Protein AF-A0A3B9GG82-F1 (afdb_monomer)

Structure (mmCIF, N/CA/C/O backbone):
data_AF-A0A3B9GG82-F1
#
_entry.id   AF-A0A3B9GG82-F1
#
loop_
_atom_site.group_PDB
_atom_site.id
_atom_site.type_symbol
_atom_site.label_atom_id
_atom_site.label_alt_id
_atom_site.label_comp_id
_atom_site.label_asym_id
_atom_site.label_entity_id
_atom_site.label_seq_id
_atom_site.pdbx_PDB_ins_code
_atom_site.Cartn_x
_atom_site.Cartn_y
_atom_site.Cartn_z
_atom_site.occupancy
_atom_site.B_iso_or_equiv
_atom_site.auth_seq_id
_atom_site.auth_comp_id
_atom_site.auth_asym_id
_atom_site.auth_atom_id
_atom_site.pdbx_PDB_model_num
ATOM 1 N N . MET A 1 1 ? -12.711 1.805 10.950 1.00 97.81 1 MET A N 1
ATOM 2 C CA . MET A 1 1 ? -12.618 0.579 11.781 1.00 97.81 1 MET A CA 1
ATOM 3 C C . MET A 1 1 ? -13.651 0.663 12.888 1.00 97.81 1 MET A C 1
ATOM 5 O O . MET A 1 1 ? -13.935 1.777 13.314 1.00 97.81 1 MET A O 1
ATOM 9 N N . ARG A 1 2 ? -14.198 -0.469 13.339 1.00 98.44 2 ARG A N 1
ATOM 10 C CA . ARG A 1 2 ? -15.211 -0.522 14.403 1.00 98.44 2 ARG A CA 1
ATOM 11 C C . ARG A 1 2 ? -14.664 -1.238 15.627 1.00 98.44 2 ARG A C 1
ATOM 13 O O . ARG A 1 2 ? -14.148 -2.344 15.487 1.00 98.44 2 ARG A O 1
ATOM 20 N N . PHE A 1 3 ? -14.793 -0.611 16.793 1.00 98.69 3 PHE A N 1
ATOM 21 C CA . PHE A 1 3 ? -14.357 -1.147 18.079 1.00 98.69 3 PHE A CA 1
ATOM 22 C C . PHE A 1 3 ? -15.441 -1.991 18.762 1.00 98.69 3 PHE A C 1
ATOM 24 O O . PHE A 1 3 ? -16.615 -1.979 18.386 1.00 98.69 3 PHE A O 1
ATOM 31 N N . GLY A 1 4 ? -15.029 -2.719 19.797 1.00 97.81 4 GLY A N 1
ATOM 32 C CA . GLY A 1 4 ? -15.883 -3.517 20.674 1.00 97.81 4 GLY A CA 1
ATOM 33 C C . GLY A 1 4 ? -15.814 -5.015 20.393 1.00 97.81 4 GLY A C 1
ATOM 34 O O . GLY A 1 4 ? -16.006 -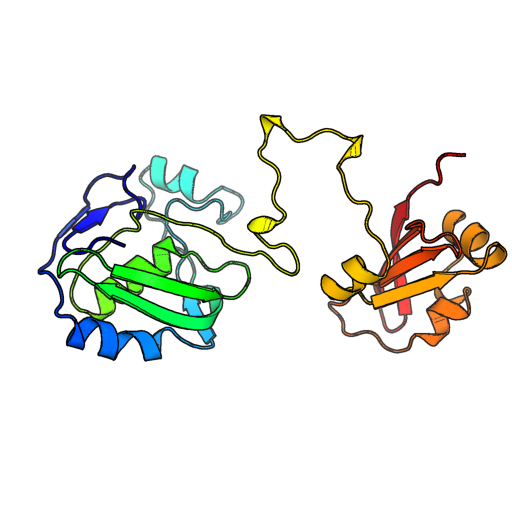5.819 21.304 1.00 97.81 4 GLY A O 1
ATOM 35 N N . TYR A 1 5 ? -15.489 -5.407 19.159 1.00 98.00 5 TYR A N 1
ATOM 36 C CA . TYR A 1 5 ? -15.292 -6.808 18.802 1.00 98.00 5 TYR A CA 1
ATOM 37 C C . TYR A 1 5 ? -14.374 -7.002 17.592 1.00 98.00 5 TYR A C 1
ATOM 39 O O . TYR A 1 5 ? -14.258 -6.145 16.712 1.00 98.00 5 TYR A O 1
ATOM 47 N N . GLU A 1 6 ? -13.732 -8.163 17.569 1.00 97.00 6 GLU A N 1
ATOM 48 C CA . GLU A 1 6 ? -12.834 -8.641 16.519 1.00 97.00 6 GLU A CA 1
ATOM 49 C C . GLU A 1 6 ? -13.504 -9.810 15.793 1.00 97.00 6 GLU A C 1
ATOM 51 O O . GLU A 1 6 ? -14.161 -10.643 16.427 1.00 97.00 6 GLU A O 1
ATOM 56 N N . THR A 1 7 ? -13.348 -9.863 14.473 1.00 95.69 7 THR A N 1
ATOM 57 C CA . THR A 1 7 ? -13.780 -10.985 13.634 1.00 95.69 7 THR A CA 1
ATOM 58 C C . THR A 1 7 ? -12.577 -11.817 13.211 1.00 95.69 7 THR A C 1
ATOM 60 O O . THR A 1 7 ? -11.468 -11.299 13.116 1.00 95.69 7 THR A O 1
ATOM 63 N N . ASP A 1 8 ? -12.776 -13.101 12.929 1.00 88.75 8 ASP A N 1
ATOM 64 C CA . ASP A 1 8 ? -11.693 -13.995 12.504 1.00 88.75 8 ASP A CA 1
ATOM 65 C C . ASP A 1 8 ? -10.993 -13.533 11.208 1.00 88.75 8 ASP A C 1
ATOM 67 O O . ASP A 1 8 ? -9.779 -13.683 11.071 1.00 88.75 8 ASP A O 1
ATOM 71 N N . THR A 1 9 ? -11.719 -12.903 10.282 1.00 90.12 9 THR A N 1
ATOM 72 C CA . THR A 1 9 ? -11.178 -12.310 9.041 1.00 90.12 9 THR A CA 1
ATOM 73 C C . THR A 1 9 ? -10.676 -10.871 9.193 1.00 90.12 9 THR A C 1
ATOM 75 O O . THR A 1 9 ? -10.068 -10.327 8.260 1.00 90.12 9 THR A O 1
ATOM 78 N N . LEU A 1 10 ? -10.895 -10.247 10.358 1.00 94.56 10 LEU A N 1
ATOM 79 C CA . LEU A 1 10 ? -10.625 -8.830 10.638 1.00 94.56 10 LEU A CA 1
ATOM 80 C C . LEU A 1 10 ? -11.391 -7.847 9.726 1.00 94.56 10 LEU A C 1
ATOM 82 O O . LEU A 1 10 ? -11.000 -6.683 9.591 1.00 94.56 10 LEU A O 1
ATOM 86 N N . ASP A 1 11 ? -12.483 -8.303 9.116 1.00 94.88 11 ASP A N 1
ATOM 87 C CA . ASP A 1 11 ? -13.444 -7.533 8.318 1.00 94.88 11 ASP A CA 1
ATOM 88 C C . ASP A 1 11 ? -14.891 -8.003 8.616 1.00 94.88 11 ASP A C 1
ATOM 90 O O . ASP A 1 11 ? -15.072 -8.941 9.401 1.00 94.88 11 ASP A O 1
ATOM 94 N N . PRO A 1 12 ? -15.942 -7.352 8.078 1.00 94.19 12 PRO A N 1
ATOM 95 C CA . PRO A 1 12 ? -17.327 -7.663 8.429 1.00 94.19 12 PRO A CA 1
ATOM 96 C C . PRO A 1 12 ? -17.826 -9.008 7.889 1.00 94.19 12 PRO A C 1
ATOM 98 O O . PRO A 1 12 ? -18.906 -9.439 8.283 1.00 94.19 12 PRO A O 1
ATOM 101 N N . GLU A 1 13 ? -17.085 -9.659 6.986 1.00 92.12 13 GLU A N 1
ATOM 102 C CA . GLU A 1 13 ? -17.467 -10.965 6.431 1.00 92.12 13 GLU A CA 1
ATOM 103 C C . GLU A 1 13 ? -17.167 -12.117 7.405 1.00 92.12 13 GLU A C 1
ATOM 105 O O . GLU A 1 13 ? -17.707 -13.217 7.261 1.00 92.12 13 GLU A O 1
ATOM 110 N N . GLY A 1 14 ? -16.315 -11.869 8.403 1.00 89.69 14 GLY A N 1
ATOM 111 C CA . GLY A 1 14 ? -15.919 -12.841 9.414 1.00 89.69 14 GLY A CA 1
ATOM 112 C C . GLY A 1 14 ? -16.907 -12.998 10.565 1.00 89.69 14 GLY A C 1
ATOM 113 O O . GLY A 1 14 ? -17.845 -12.222 10.759 1.00 89.69 14 GLY A O 1
ATOM 114 N N . LYS A 1 15 ? -16.657 -14.011 11.392 1.00 93.06 15 LYS A N 1
ATOM 115 C CA . LYS A 1 15 ? -17.430 -14.277 12.613 1.00 93.06 15 LYS A CA 1
ATOM 116 C C . LYS A 1 15 ? -16.776 -13.588 13.809 1.00 93.06 15 LYS A C 1
ATOM 118 O O . LYS A 1 15 ? -15.552 -13.646 13.920 1.00 93.06 15 LYS A O 1
ATOM 123 N N . PRO A 1 16 ? -17.545 -12.984 14.735 1.00 95.69 16 PRO A N 1
ATOM 124 C CA . PRO A 1 16 ? -16.988 -12.455 15.976 1.00 95.69 16 PRO A CA 1
ATOM 125 C C . PRO A 1 16 ? -16.254 -13.539 16.776 1.00 95.69 16 PRO A C 1
ATOM 127 O O . PRO A 1 16 ? -16.822 -14.598 17.041 1.00 95.69 16 PRO A O 1
ATOM 130 N N . VAL A 1 17 ? -15.013 -13.261 17.180 1.00 94.69 17 VAL A N 1
ATOM 131 C CA . VAL A 1 17 ? -14.154 -14.188 17.947 1.00 94.69 17 VAL A CA 1
ATOM 132 C C . VAL A 1 17 ? -13.697 -13.629 19.288 1.00 94.69 17 VAL A C 1
ATOM 134 O O . VAL A 1 17 ? -13.362 -14.392 20.190 1.00 94.69 17 VAL A O 1
ATOM 137 N N . ALA A 1 18 ? -13.711 -12.307 19.453 1.00 95.06 18 ALA A N 1
ATOM 138 C CA . ALA A 1 18 ? -13.368 -11.658 20.710 1.00 95.06 18 ALA A CA 1
ATOM 139 C C . ALA A 1 18 ? -14.159 -10.362 20.885 1.00 95.06 18 ALA A C 1
ATOM 141 O O . ALA A 1 18 ? -14.510 -9.701 19.908 1.00 95.06 18 ALA A O 1
ATOM 142 N N . GLN A 1 19 ? -14.406 -9.983 22.138 1.00 97.75 19 GLN A N 1
ATOM 143 C CA . GLN A 1 19 ? -15.053 -8.728 22.515 1.00 97.75 19 GLN A CA 1
ATOM 144 C C . GLN A 1 19 ? -14.255 -8.034 23.615 1.00 97.75 19 GLN A C 1
ATOM 146 O O . GLN A 1 19 ? -13.579 -8.692 24.407 1.00 97.75 19 GLN A O 1
ATOM 151 N N . ALA A 1 20 ? -14.332 -6.708 23.660 1.00 97.75 20 ALA A N 1
ATOM 152 C CA . ALA A 1 20 ? -13.722 -5.891 24.703 1.00 97.75 20 ALA A CA 1
ATOM 153 C C . ALA A 1 20 ? -14.462 -4.549 24.834 1.00 97.75 20 ALA A C 1
ATOM 155 O O . ALA A 1 20 ? -15.207 -4.174 23.926 1.00 97.75 20 ALA A O 1
ATOM 156 N N . PRO A 1 21 ? -14.266 -3.803 25.935 1.00 98.12 21 PRO A N 1
ATOM 157 C CA . PRO A 1 21 ? -14.807 -2.455 26.069 1.00 98.12 21 PRO A CA 1
ATOM 158 C C . PRO A 1 21 ? -14.359 -1.520 24.938 1.00 98.12 21 PRO A C 1
ATOM 160 O O . PRO A 1 21 ? -13.302 -1.707 24.331 1.00 98.12 21 PRO A O 1
ATOM 163 N N . LEU A 1 22 ? -15.162 -0.492 24.666 1.00 98.38 22 LEU A N 1
ATOM 164 C CA . LEU A 1 22 ? -14.813 0.565 23.717 1.00 98.38 22 LEU A CA 1
ATOM 165 C C . LEU A 1 22 ? -13.694 1.446 24.300 1.00 98.38 22 LEU A C 1
ATOM 167 O O . LEU A 1 22 ? -13.746 1.761 25.493 1.00 98.38 22 LEU A O 1
ATOM 171 N N . PRO A 1 23 ? -12.695 1.854 23.500 1.00 97.94 23 PRO A N 1
ATOM 172 C CA . PRO A 1 23 ? -11.666 2.771 23.967 1.00 97.94 23 PRO A CA 1
ATOM 173 C C . PRO A 1 23 ? -12.205 4.204 24.037 1.00 97.94 23 PRO A C 1
ATOM 175 O O . PRO A 1 23 ? -13.164 4.557 23.349 1.00 97.94 23 PRO A O 1
ATOM 178 N N . SER A 1 24 ? -11.557 5.057 24.832 1.00 98.00 24 SER A N 1
ATOM 179 C CA . SER A 1 24 ? -11.782 6.502 24.741 1.00 98.00 24 SER A CA 1
ATOM 180 C C . SER A 1 24 ? -11.033 7.095 23.541 1.00 98.00 24 SER A C 1
ATOM 182 O O . SER A 1 24 ? -10.115 6.476 22.992 1.00 98.00 24 SER A O 1
ATOM 184 N N . ARG A 1 25 ? -11.399 8.321 23.149 1.00 97.88 25 ARG A N 1
ATOM 185 C CA . ARG A 1 25 ? -10.683 9.068 22.104 1.00 97.88 25 ARG A CA 1
ATOM 186 C C . ARG A 1 25 ? -9.217 9.268 22.481 1.00 97.88 25 ARG A C 1
ATOM 188 O O . ARG A 1 25 ? -8.336 9.054 21.658 1.00 97.88 25 ARG A O 1
ATOM 195 N N . GLU A 1 26 ? -8.973 9.634 23.731 1.00 98.00 26 GLU A N 1
ATOM 196 C CA . GLU A 1 26 ? -7.648 9.938 24.268 1.00 98.00 26 GLU A CA 1
ATOM 197 C C . GLU A 1 26 ? -6.764 8.687 24.269 1.00 98.00 26 GLU A C 1
ATOM 199 O O . GLU A 1 26 ? -5.593 8.757 23.907 1.00 98.00 26 GLU A O 1
ATOM 204 N N . ALA A 1 27 ? -7.331 7.525 24.617 1.00 97.56 27 ALA A N 1
ATOM 205 C CA . ALA A 1 27 ? -6.626 6.249 24.549 1.00 97.56 27 ALA A CA 1
ATOM 206 C C . ALA A 1 27 ? -6.250 5.876 23.106 1.00 97.56 27 ALA A C 1
ATOM 208 O O . ALA A 1 27 ? -5.157 5.365 22.870 1.00 97.56 27 ALA A O 1
ATOM 209 N N . LEU A 1 28 ? -7.132 6.149 22.138 1.00 98.00 28 LEU A N 1
ATOM 210 C CA . LEU A 1 28 ? -6.839 5.944 20.721 1.00 98.00 28 LEU A CA 1
ATOM 211 C C . LEU A 1 28 ? -5.726 6.882 20.242 1.00 98.00 28 LEU A C 1
ATOM 213 O O . LEU A 1 28 ? -4.728 6.422 19.696 1.00 98.00 28 LEU A O 1
ATOM 217 N N . GLU A 1 29 ? -5.861 8.183 20.482 1.00 98.12 29 GLU A N 1
ATOM 218 C CA . GLU A 1 29 ? -4.873 9.188 20.070 1.00 98.12 29 GLU A CA 1
ATOM 219 C C . GLU A 1 29 ? -3.493 8.935 20.699 1.00 98.12 29 GLU A C 1
ATOM 221 O O . GLU A 1 29 ? -2.476 9.107 20.026 1.00 98.12 29 GLU A O 1
ATOM 226 N N . ALA A 1 30 ? -3.444 8.440 21.940 1.00 98.12 30 ALA A N 1
ATOM 227 C CA . ALA A 1 30 ? -2.198 8.115 22.630 1.00 98.12 30 ALA A CA 1
ATOM 228 C C . ALA A 1 30 ? -1.413 6.953 21.993 1.00 98.12 30 ALA A C 1
ATOM 230 O O . ALA A 1 30 ? -0.183 6.949 22.071 1.00 98.12 30 ALA A O 1
ATOM 231 N N . VAL A 1 31 ? -2.079 5.974 21.364 1.00 98.12 31 VAL A N 1
ATOM 232 C CA . VAL A 1 31 ? -1.387 4.804 20.788 1.00 98.12 31 VAL A CA 1
ATOM 233 C C . VAL A 1 31 ? -0.947 5.006 19.341 1.00 98.12 31 VAL A C 1
ATOM 235 O O . VAL A 1 31 ? 0.041 4.396 18.932 1.00 98.12 31 VAL A O 1
ATOM 238 N N . LEU A 1 32 ? -1.623 5.859 18.558 1.00 98.19 32 LEU A N 1
ATOM 239 C CA . LEU A 1 32 ? -1.329 6.042 17.125 1.00 98.19 32 LEU A CA 1
ATOM 240 C C . LEU A 1 32 ? 0.150 6.353 16.811 1.00 98.19 32 LEU A C 1
ATOM 242 O O . LEU A 1 32 ? 0.662 5.781 15.844 1.00 98.19 32 LEU A O 1
ATOM 246 N N . PRO A 1 33 ? 0.886 7.166 17.600 1.00 98.25 33 PRO A N 1
ATOM 247 C CA . PRO A 1 33 ? 2.303 7.421 17.338 1.00 98.25 33 PRO A CA 1
ATOM 248 C C . PRO A 1 33 ? 3.168 6.154 17.308 1.00 98.25 33 PRO A C 1
ATOM 250 O O . PRO A 1 33 ? 4.114 6.091 16.529 1.00 98.25 33 PRO A O 1
ATOM 253 N N . SER A 1 34 ? 2.825 5.121 18.089 1.00 97.56 34 SER A N 1
ATOM 254 C CA . SER A 1 34 ? 3.570 3.849 18.124 1.00 97.56 34 SER A CA 1
ATOM 255 C C . SER A 1 34 ? 3.426 3.006 16.850 1.00 97.56 34 SER A C 1
ATOM 257 O O . SER A 1 34 ? 4.216 2.094 16.620 1.00 97.56 34 SER A O 1
ATOM 259 N N . PHE A 1 35 ? 2.447 3.336 16.005 1.00 98.06 35 PHE A N 1
ATOM 260 C CA . PHE A 1 35 ? 2.189 2.681 14.723 1.00 98.06 35 PHE A CA 1
ATOM 261 C C . PHE A 1 35 ? 2.682 3.500 13.525 1.00 98.06 35 PHE A C 1
ATOM 263 O O . PHE A 1 35 ? 2.347 3.164 12.392 1.00 98.06 35 PHE A O 1
ATOM 270 N N . THR A 1 36 ? 3.443 4.575 13.756 1.00 98.19 36 THR A N 1
ATOM 271 C CA . THR A 1 36 ? 4.068 5.395 12.707 1.00 98.19 36 THR A CA 1
ATOM 272 C C . THR A 1 36 ? 5.569 5.111 12.648 1.00 98.19 36 THR A C 1
ATOM 274 O O . THR A 1 36 ? 6.224 4.990 13.678 1.00 98.19 36 THR A O 1
ATOM 277 N N . GLY A 1 37 ? 6.125 5.035 11.442 1.00 98.31 37 GLY A N 1
ATOM 278 C CA . GLY A 1 37 ? 7.499 4.614 11.181 1.00 98.31 37 GLY A CA 1
ATOM 279 C C . GLY A 1 37 ? 7.594 3.134 10.817 1.00 98.31 37 GLY A C 1
ATOM 280 O O . GLY A 1 37 ? 6.636 2.540 10.314 1.00 98.31 37 GLY A O 1
ATOM 281 N N . ASP A 1 38 ? 8.771 2.555 11.035 1.00 98.06 38 ASP A N 1
ATOM 282 C CA . ASP A 1 38 ? 9.034 1.145 10.761 1.00 98.06 38 ASP A CA 1
ATOM 283 C C . ASP A 1 38 ? 8.480 0.273 11.890 1.00 98.06 38 ASP A C 1
ATOM 285 O O . ASP A 1 38 ? 8.842 0.434 13.056 1.00 98.06 38 ASP A O 1
ATOM 289 N N . ILE A 1 39 ? 7.599 -0.660 11.535 1.00 96.31 39 ILE A N 1
ATOM 290 C CA . ILE A 1 39 ? 6.928 -1.560 12.473 1.00 96.31 39 ILE A CA 1
ATOM 291 C C . ILE A 1 39 ? 6.970 -3.002 11.966 1.00 96.31 39 ILE A C 1
ATOM 293 O O . ILE A 1 39 ? 7.099 -3.273 10.769 1.00 96.31 39 ILE A O 1
ATOM 297 N N . LEU A 1 40 ? 6.818 -3.945 12.891 1.00 94.50 40 LEU A N 1
ATOM 298 C CA . LEU A 1 40 ? 6.589 -5.348 12.570 1.00 94.50 40 LEU A CA 1
ATOM 299 C C . LEU A 1 40 ? 5.093 -5.633 12.597 1.00 94.50 40 LEU A C 1
ATOM 301 O O . LEU A 1 40 ? 4.414 -5.306 13.568 1.00 94.50 40 LEU A O 1
ATOM 305 N N . GLN A 1 41 ? 4.589 -6.267 11.544 1.00 93.06 41 GLN A N 1
ATOM 306 C CA . GLN A 1 41 ? 3.179 -6.610 11.435 1.00 93.06 41 GLN A CA 1
ATOM 307 C C . GLN A 1 41 ? 3.007 -8.092 11.117 1.00 93.06 41 GLN A C 1
ATOM 309 O O . GLN A 1 41 ? 3.610 -8.607 10.174 1.00 93.06 41 GLN A O 1
ATOM 314 N N . ALA A 1 42 ? 2.139 -8.764 11.874 1.00 87.38 42 ALA A N 1
ATOM 315 C CA . ALA A 1 42 ? 1.640 -10.085 11.513 1.00 87.38 42 ALA A CA 1
ATOM 316 C C . ALA A 1 42 ? 0.509 -9.918 10.481 1.00 87.38 42 ALA A C 1
ATOM 318 O O . ALA A 1 42 ? -0.497 -9.251 10.788 1.00 87.38 42 ALA A O 1
ATOM 319 N N . PRO A 1 43 ? 0.625 -10.503 9.272 1.00 82.44 43 PRO A N 1
ATOM 320 C CA . PRO A 1 43 ? -0.481 -10.555 8.321 1.00 82.44 43 PRO A CA 1
ATOM 321 C C . PRO A 1 43 ? -1.746 -11.171 8.946 1.00 82.44 43 PRO A C 1
ATOM 323 O O . PRO A 1 43 ? -1.649 -11.919 9.920 1.00 82.44 43 PRO A O 1
ATOM 326 N N . PRO A 1 44 ? -2.947 -10.903 8.408 1.00 76.19 44 PRO A N 1
ATOM 327 C CA . PRO A 1 44 ? -4.142 -11.643 8.790 1.00 76.19 44 PRO A CA 1
ATOM 328 C C . PRO A 1 44 ? -3.942 -13.132 8.487 1.00 76.19 44 PRO A C 1
ATOM 330 O O . PRO A 1 44 ? -3.374 -13.472 7.443 1.00 76.19 44 PRO A O 1
ATOM 333 N N . ALA A 1 45 ? -4.454 -14.011 9.352 1.00 70.94 45 ALA A N 1
ATOM 334 C CA . ALA A 1 45 ? -4.430 -15.457 9.117 1.00 70.94 45 ALA A CA 1
ATOM 335 C C . ALA A 1 45 ? -5.101 -15.806 7.768 1.00 70.94 45 ALA A C 1
ATOM 337 O O . ALA A 1 45 ? -4.582 -16.585 6.974 1.00 70.94 45 ALA A O 1
ATOM 338 N N . TYR A 1 46 ? -6.189 -15.105 7.434 1.00 62.25 46 TYR A N 1
ATOM 339 C CA . TYR A 1 46 ? -6.849 -15.146 6.129 1.00 62.25 46 TYR A CA 1
ATOM 340 C C . TYR A 1 46 ? -6.217 -14.172 5.109 1.00 62.25 46 TYR A C 1
ATOM 342 O O . TYR A 1 46 ? -6.874 -13.263 4.595 1.00 62.25 46 TYR A O 1
ATOM 350 N N . SER A 1 47 ? -4.925 -14.327 4.809 1.00 57.25 47 SER A N 1
ATOM 351 C CA . SER A 1 47 ? -4.235 -13.558 3.758 1.00 57.25 47 SER A CA 1
ATOM 352 C C . SER A 1 47 ? -3.769 -14.443 2.597 1.00 57.25 47 SER A C 1
ATOM 354 O O . SER A 1 47 ? -3.608 -15.653 2.732 1.00 57.25 47 SER A O 1
ATOM 356 N N . ALA A 1 48 ? -3.543 -13.833 1.426 1.00 54.94 48 ALA A N 1
ATOM 357 C CA . ALA A 1 48 ? -3.010 -14.509 0.235 1.00 54.94 48 ALA A CA 1
ATOM 358 C C . ALA A 1 48 ? -1.500 -14.826 0.336 1.00 54.94 48 ALA A C 1
ATOM 360 O O . ALA A 1 48 ? -0.880 -15.247 -0.644 1.00 54.94 48 ALA A O 1
ATOM 361 N N . VAL A 1 49 ? -0.890 -14.589 1.503 1.00 53.69 49 VAL A N 1
ATOM 362 C CA . VAL A 1 49 ? 0.507 -14.930 1.762 1.00 53.69 49 VAL A CA 1
ATOM 363 C C . VAL A 1 49 ? 0.654 -16.443 1.685 1.00 53.69 49 VAL A C 1
ATOM 365 O O . VAL A 1 49 ? -0.119 -17.178 2.293 1.00 53.69 49 VAL A O 1
ATOM 368 N N . HIS A 1 50 ? 1.642 -16.903 0.922 1.00 49.75 50 HIS A N 1
ATOM 369 C CA . HIS A 1 50 ? 2.009 -18.311 0.921 1.00 49.75 50 HIS A CA 1
ATOM 370 C C . HIS A 1 50 ? 2.881 -18.581 2.152 1.00 49.75 50 HIS A C 1
ATOM 372 O O . HIS A 1 50 ? 3.846 -17.851 2.389 1.00 49.75 50 HIS A O 1
ATOM 378 N N . ILE A 1 51 ? 2.523 -19.600 2.924 1.00 56.56 51 ILE A N 1
ATOM 379 C CA . ILE A 1 51 ? 3.286 -20.137 4.052 1.00 56.56 51 ILE A CA 1
ATOM 380 C C . ILE A 1 51 ? 3.640 -21.574 3.649 1.00 56.56 51 ILE A C 1
ATOM 382 O O . ILE A 1 51 ? 2.753 -22.358 3.322 1.00 56.56 51 ILE A O 1
ATOM 386 N N . ASP A 1 52 ? 4.936 -21.880 3.544 1.00 50.78 52 ASP A N 1
ATOM 387 C CA . ASP A 1 52 ? 5.482 -23.159 3.044 1.00 50.78 52 ASP A CA 1
ATOM 388 C C . ASP A 1 52 ? 4.872 -23.663 1.719 1.00 50.78 52 ASP A C 1
ATOM 390 O O . ASP A 1 52 ? 4.594 -24.849 1.554 1.00 50.78 52 ASP A O 1
ATOM 394 N N . GLY A 1 53 ? 4.638 -22.760 0.762 1.00 55.91 53 GLY A N 1
ATOM 395 C CA . GLY A 1 53 ? 4.141 -23.114 -0.575 1.00 55.91 53 GLY A CA 1
ATOM 396 C C . GLY A 1 53 ? 2.619 -23.252 -0.706 1.00 55.91 53 GLY A C 1
ATOM 397 O O . GLY A 1 53 ? 2.133 -23.382 -1.826 1.00 55.91 53 GLY A O 1
ATOM 398 N N . GLU A 1 54 ? 1.857 -23.128 0.381 1.00 54.34 54 GLU A N 1
ATOM 399 C CA . GLU A 1 54 ? 0.388 -23.096 0.364 1.00 54.34 54 GLU A CA 1
ATOM 400 C C . GLU A 1 54 ? -0.136 -21.738 0.850 1.00 54.34 54 GLU A C 1
ATOM 402 O O . GLU A 1 54 ? 0.490 -21.067 1.669 1.00 54.34 54 GLU A O 1
ATOM 407 N N . ARG A 1 55 ? -1.297 -21.293 0.359 1.00 59.38 55 ARG A N 1
ATOM 408 C CA . ARG A 1 55 ? -1.892 -20.016 0.792 1.00 59.38 55 ARG A CA 1
ATOM 409 C C . ARG A 1 55 ? -2.374 -20.129 2.241 1.00 59.38 55 ARG A C 1
ATOM 411 O O . ARG A 1 55 ? -3.131 -21.042 2.557 1.00 59.38 55 ARG A O 1
ATOM 418 N N . ALA A 1 56 ? -2.021 -19.166 3.095 1.00 57.16 56 ALA A N 1
ATOM 419 C CA . ALA A 1 56 ? -2.373 -19.157 4.521 1.00 57.16 56 ALA A CA 1
ATOM 420 C C . ALA A 1 56 ? -3.882 -19.367 4.772 1.00 57.16 56 ALA A C 1
ATOM 422 O O . ALA A 1 56 ? -4.273 -20.151 5.634 1.00 57.16 56 ALA A O 1
ATOM 423 N N . TYR A 1 57 ? -4.732 -18.762 3.934 1.00 56.59 57 TYR A N 1
ATOM 424 C CA . TYR A 1 57 ? -6.187 -18.953 3.944 1.00 56.59 57 TYR A CA 1
ATOM 425 C C . TYR A 1 57 ? -6.644 -20.425 3.864 1.00 56.59 57 TYR A C 1
ATOM 427 O O . TYR A 1 57 ? -7.621 -20.814 4.508 1.00 56.59 57 TYR A O 1
ATOM 435 N N . GLU A 1 58 ? -5.962 -21.254 3.069 1.00 59.25 58 GLU A N 1
ATOM 436 C CA . GLU A 1 58 ? -6.341 -22.657 2.855 1.00 59.25 58 GLU A CA 1
ATOM 437 C C . GLU A 1 58 ? -6.022 -23.542 4.061 1.00 59.25 58 GLU A C 1
ATOM 439 O O . GLU A 1 58 ? -6.717 -24.536 4.276 1.00 59.25 58 GLU A O 1
ATOM 444 N N . ARG A 1 59 ? -5.007 -23.183 4.854 1.00 58.94 59 ARG A N 1
ATOM 445 C CA . ARG A 1 59 ? -4.643 -23.880 6.098 1.00 58.94 59 ARG A CA 1
ATOM 446 C C . ARG A 1 59 ? -5.570 -23.506 7.251 1.00 58.94 59 ARG A C 1
ATOM 448 O O . ARG A 1 59 ? -6.074 -24.383 7.947 1.00 58.94 59 ARG A O 1
ATOM 455 N N . VAL A 1 60 ? -5.920 -22.223 7.371 1.00 58.66 60 VAL A N 1
ATOM 456 C CA . VAL A 1 60 ? -6.884 -21.746 8.383 1.00 58.66 60 VAL A CA 1
ATOM 457 C C . VAL A 1 60 ? -8.262 -22.390 8.188 1.00 58.66 60 VAL A C 1
ATOM 459 O O . VAL A 1 60 ? -8.878 -22.839 9.151 1.00 58.66 60 VAL A O 1
ATOM 462 N N . ARG A 1 61 ? -8.727 -22.547 6.938 1.00 60.25 61 ARG A N 1
ATOM 463 C CA . ARG A 1 61 ? -9.969 -23.289 6.633 1.00 60.25 61 ARG A CA 1
ATOM 464 C C . ARG A 1 61 ? -9.931 -24.766 7.041 1.00 60.25 61 ARG A C 1
ATOM 466 O O . ARG A 1 61 ? -10.991 -25.346 7.265 1.00 60.25 61 ARG A O 1
ATOM 473 N N . ARG A 1 62 ? -8.743 -25.372 7.116 1.00 63.91 62 ARG A N 1
ATOM 474 C CA . ARG A 1 62 ? -8.535 -26.755 7.574 1.00 63.91 62 ARG A CA 1
ATOM 475 C C . ARG A 1 62 ? -8.422 -26.865 9.102 1.00 63.91 62 ARG A C 1
ATOM 477 O O . ARG A 1 62 ? -8.333 -27.976 9.611 1.00 63.91 62 ARG A O 1
ATOM 484 N N . GLY A 1 63 ? -8.491 -25.744 9.829 1.00 55.91 63 GLY A N 1
ATOM 485 C CA . GLY A 1 63 ? -8.400 -25.705 11.291 1.00 55.91 63 GLY A CA 1
ATOM 486 C C . GLY A 1 63 ? -6.969 -25.780 11.826 1.00 55.91 63 GLY A C 1
ATOM 487 O O . GLY A 1 63 ? -6.782 -26.070 13.005 1.00 55.91 63 GLY A O 1
ATOM 488 N N . GLU A 1 64 ? -5.966 -25.547 10.978 1.00 58.19 64 GLU A N 1
ATOM 489 C CA . GLU A 1 64 ? -4.562 -25.514 11.386 1.00 58.19 64 GLU A CA 1
ATOM 490 C C . GLU A 1 64 ? -4.223 -24.165 12.032 1.00 58.19 64 GLU A C 1
ATOM 492 O O . GLU A 1 64 ? -4.586 -23.104 1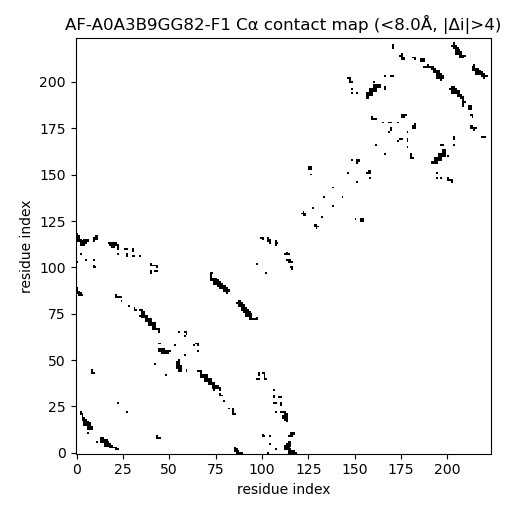1.515 1.00 58.19 64 GLU A O 1
ATOM 497 N N . ASP A 1 65 ? -3.515 -24.207 13.163 1.00 53.94 65 ASP A N 1
ATOM 498 C CA . ASP A 1 65 ? -3.104 -23.016 13.905 1.00 53.94 65 ASP A CA 1
ATOM 499 C C . ASP A 1 65 ? -1.876 -22.387 13.232 1.00 53.94 65 ASP A C 1
ATOM 501 O O . ASP A 1 65 ? -0.724 -22.746 13.483 1.00 53.94 65 ASP A O 1
ATOM 505 N N . VAL A 1 66 ? -2.131 -21.494 12.279 1.00 61.34 66 VAL A N 1
ATOM 506 C CA . VAL A 1 66 ? -1.083 -20.820 11.514 1.00 61.34 66 VAL A CA 1
ATOM 507 C C . VAL A 1 66 ? -0.775 -19.489 12.181 1.00 61.34 66 VAL A C 1
ATOM 509 O O . VAL A 1 66 ? -1.499 -18.513 11.992 1.00 61.34 66 VAL A O 1
ATOM 512 N N . THR A 1 67 ? 0.325 -19.434 12.933 1.00 65.56 67 THR A N 1
ATOM 513 C CA . THR A 1 67 ? 0.861 -18.161 13.434 1.00 65.56 67 THR A CA 1
ATOM 514 C C . THR A 1 67 ? 1.562 -17.432 12.284 1.00 65.56 67 THR A C 1
ATOM 516 O O . THR A 1 67 ? 2.587 -17.919 11.806 1.00 65.56 67 THR A O 1
ATOM 519 N N . PRO A 1 68 ? 1.055 -16.282 11.803 1.00 70.88 68 PRO A N 1
ATOM 520 C CA . PRO A 1 68 ? 1.681 -15.580 10.690 1.00 70.88 68 PRO A CA 1
ATOM 521 C C . PRO A 1 68 ? 3.022 -14.981 11.126 1.00 70.88 68 PRO A C 1
ATOM 523 O O . PRO A 1 68 ? 3.091 -14.282 12.137 1.00 70.88 68 PRO A O 1
ATOM 526 N N . GLU A 1 69 ? 4.081 -15.207 10.347 1.00 81.88 69 GLU A N 1
ATOM 527 C CA . GLU A 1 69 ? 5.382 -14.582 10.601 1.00 81.88 69 GLU A CA 1
ATOM 528 C C . GLU A 1 69 ? 5.295 -13.050 10.527 1.00 81.88 69 GLU A C 1
ATOM 530 O O . GLU A 1 69 ? 4.662 -12.484 9.626 1.00 81.88 69 GLU A O 1
ATOM 535 N N . LEU A 1 70 ? 5.970 -12.375 11.463 1.00 88.81 70 LEU A N 1
ATOM 536 C CA . LEU A 1 70 ? 6.088 -10.920 11.471 1.00 88.81 70 LEU A CA 1
ATOM 537 C C . LEU A 1 70 ? 6.876 -10.439 10.254 1.00 88.81 70 LEU A C 1
ATOM 539 O O . LEU A 1 70 ? 7.953 -10.951 9.949 1.00 88.81 70 LEU A O 1
ATOM 543 N N . ARG A 1 71 ? 6.360 -9.407 9.585 1.00 91.69 71 ARG A N 1
ATOM 544 C CA . ARG A 1 71 ? 7.014 -8.782 8.431 1.00 91.69 71 ARG A CA 1
ATOM 545 C C . ARG A 1 71 ? 7.249 -7.296 8.680 1.00 91.69 71 ARG A C 1
ATOM 547 O O . ARG A 1 71 ? 6.368 -6.643 9.246 1.00 91.69 71 ARG A O 1
ATOM 554 N N . PRO A 1 72 ? 8.401 -6.752 8.252 1.00 95.38 72 PRO A N 1
ATOM 555 C CA . PRO A 1 72 ? 8.656 -5.325 8.347 1.00 95.38 72 PRO A CA 1
ATOM 556 C C . PRO A 1 72 ? 7.765 -4.567 7.363 1.00 95.38 72 PRO A C 1
ATOM 558 O O . PRO A 1 72 ? 7.664 -4.921 6.184 1.00 95.38 72 PRO A O 1
ATOM 561 N N . VAL A 1 73 ? 7.132 -3.509 7.854 1.00 97.19 73 VAL A N 1
ATOM 562 C CA . VAL A 1 73 ? 6.369 -2.542 7.063 1.00 97.19 73 VAL A CA 1
ATOM 563 C C . VAL A 1 73 ? 6.639 -1.137 7.593 1.00 97.19 73 VAL A C 1
ATOM 565 O O . VAL A 1 73 ? 7.036 -0.970 8.741 1.00 97.19 73 VAL A O 1
ATOM 568 N N . CYS A 1 74 ? 6.404 -0.118 6.773 1.00 98.00 74 CYS A N 1
ATOM 569 C CA . CYS A 1 74 ? 6.586 1.276 7.163 1.00 98.00 74 CYS A CA 1
ATOM 570 C C . CYS A 1 74 ? 5.263 2.032 7.034 1.00 98.00 74 CYS A C 1
ATOM 572 O O . CYS A 1 74 ? 4.664 2.061 5.954 1.00 98.00 74 CYS A O 1
ATOM 574 N N . VAL A 1 75 ? 4.809 2.665 8.112 1.00 98.50 75 VAL A N 1
ATOM 575 C CA . VAL A 1 75 ? 3.662 3.579 8.109 1.00 98.50 75 VAL A CA 1
ATOM 576 C C . VAL A 1 75 ? 4.202 5.005 8.125 1.00 98.50 75 VAL A C 1
ATOM 578 O O . VAL A 1 75 ? 4.650 5.512 9.144 1.00 98.50 75 VAL A O 1
ATOM 581 N N . ARG A 1 76 ? 4.176 5.668 6.973 1.00 98.19 76 ARG A N 1
ATOM 582 C CA . ARG A 1 76 ? 4.731 7.017 6.784 1.00 98.19 76 ARG A CA 1
ATOM 583 C C . ARG A 1 76 ? 3.863 8.112 7.395 1.00 98.19 76 ARG A C 1
ATOM 585 O O . ARG A 1 76 ? 4.385 9.144 7.798 1.00 98.19 76 ARG A O 1
ATOM 592 N N . ARG A 1 77 ? 2.543 7.918 7.410 1.00 98.31 77 ARG A N 1
ATOM 593 C CA . ARG A 1 77 ? 1.573 8.858 7.987 1.00 98.31 77 ARG A CA 1
ATOM 594 C C . ARG A 1 77 ? 0.385 8.080 8.528 1.00 98.31 77 ARG A C 1
ATOM 596 O O . ARG A 1 77 ? -0.141 7.219 7.822 1.00 98.31 77 ARG A O 1
ATOM 603 N N . LEU A 1 78 ? -0.033 8.412 9.742 1.00 98.62 78 LEU A N 1
ATOM 604 C CA . LEU A 1 78 ? -1.197 7.838 10.402 1.00 98.62 78 LEU A CA 1
ATOM 605 C C . LEU A 1 78 ? -1.928 8.939 11.167 1.00 98.62 78 LEU A C 1
ATOM 607 O O . LEU A 1 78 ? -1.354 9.548 12.064 1.00 98.62 78 LEU A O 1
ATOM 611 N N . GLU A 1 79 ? -3.180 9.207 10.805 1.00 98.19 79 GLU A N 1
ATOM 612 C CA . GLU A 1 79 ? -3.967 10.285 11.413 1.00 98.19 79 GLU A CA 1
ATOM 613 C C . GLU A 1 79 ? -5.391 9.842 11.718 1.00 98.19 79 GLU A C 1
ATOM 615 O O . GLU A 1 79 ? -6.045 9.212 10.883 1.00 98.19 79 GLU A O 1
ATOM 620 N N . LEU A 1 80 ? -5.890 10.241 12.888 1.00 98.38 80 LEU A N 1
ATOM 621 C CA . LEU A 1 80 ? -7.296 10.107 13.239 1.00 98.38 80 LEU A CA 1
ATOM 622 C C . LEU A 1 80 ? -8.114 11.189 12.530 1.00 98.38 80 LEU A C 1
ATOM 624 O O . LEU A 1 80 ? -7.972 12.372 12.821 1.00 98.38 80 LEU A O 1
ATOM 628 N N . GLN A 1 81 ? -8.978 10.778 11.608 1.00 98.31 81 GLN A N 1
ATOM 629 C CA . GLN A 1 81 ? -9.855 11.675 10.849 1.00 98.31 81 GLN A CA 1
ATOM 630 C C . GLN A 1 81 ? -11.213 11.852 11.536 1.00 98.31 81 GLN A C 1
ATOM 632 O O . GLN A 1 81 ? -11.798 12.931 11.520 1.00 98.31 81 GLN A O 1
ATOM 637 N N . SER A 1 82 ? -11.724 10.790 12.158 1.00 98.19 82 SER A N 1
ATOM 638 C CA . SER A 1 82 ? -13.002 10.805 12.869 1.00 98.19 82 SER A CA 1
ATOM 639 C C . SER A 1 82 ? -13.020 9.748 13.967 1.00 98.19 82 SER A C 1
ATOM 641 O O . SER A 1 82 ? -12.351 8.723 13.857 1.00 98.19 82 SER A O 1
ATOM 643 N N . PHE A 1 83 ? -13.788 10.000 15.028 1.00 98.38 83 PHE A N 1
ATOM 644 C CA . PHE A 1 83 ? -14.126 8.994 16.033 1.00 98.38 83 PHE A CA 1
ATOM 645 C C . PHE A 1 83 ? -15.431 9.380 16.731 1.00 98.38 83 PHE A C 1
ATOM 647 O O . PHE A 1 83 ? -15.516 10.480 17.287 1.00 98.38 83 PHE A O 1
ATOM 654 N N . ASP A 1 84 ? -16.425 8.494 16.678 1.00 97.50 84 ASP A N 1
ATOM 655 C CA . ASP A 1 84 ? -17.775 8.717 17.225 1.00 97.50 84 ASP A CA 1
ATOM 656 C C . ASP A 1 84 ? -18.038 7.992 18.558 1.00 97.50 84 ASP A C 1
ATOM 658 O O . ASP A 1 84 ? -19.155 8.009 19.072 1.00 97.50 84 ASP A O 1
ATOM 662 N N . GLY A 1 85 ? -17.007 7.361 19.128 1.00 95.75 85 GLY A N 1
ATOM 663 C CA . GLY A 1 85 ? -17.102 6.521 20.325 1.00 95.75 85 GLY A CA 1
ATOM 664 C C . GLY A 1 85 ? -17.167 5.023 20.018 1.00 95.75 85 GLY A C 1
ATOM 665 O O . GLY A 1 85 ? -16.825 4.214 20.878 1.00 95.75 85 GLY A O 1
ATOM 666 N N . THR A 1 86 ? -17.542 4.636 18.797 1.00 97.56 86 THR A N 1
ATOM 667 C CA . THR A 1 86 ? -17.632 3.231 18.365 1.00 97.56 86 THR A CA 1
ATOM 668 C C . THR A 1 86 ? -16.792 2.932 17.131 1.00 97.56 86 THR A C 1
ATOM 670 O O . THR A 1 86 ? -16.186 1.862 17.040 1.00 97.56 86 THR A O 1
ATOM 673 N N . GLU A 1 87 ? -16.707 3.875 16.197 1.00 98.50 87 GLU A N 1
ATOM 674 C CA . GLU A 1 87 ? -15.971 3.741 14.948 1.00 98.50 87 GLU A CA 1
ATOM 675 C C . GLU A 1 87 ? -14.968 4.875 14.782 1.00 98.50 87 GLU A C 1
ATOM 677 O O . GLU A 1 87 ? -15.241 6.024 15.123 1.00 98.50 87 GLU A O 1
ATOM 682 N N . ALA A 1 88 ? -13.796 4.538 14.238 1.00 98.56 88 ALA A N 1
ATOM 683 C CA . ALA A 1 88 ? -12.753 5.491 13.881 1.00 98.56 88 ALA A CA 1
ATOM 684 C C . ALA A 1 88 ? -12.451 5.463 12.380 1.00 98.56 88 ALA A C 1
ATOM 686 O O . ALA A 1 88 ? -12.284 4.391 11.780 1.00 98.56 88 ALA A O 1
ATOM 687 N N . GLY A 1 89 ? -12.316 6.649 11.792 1.00 98.62 89 GLY A N 1
ATOM 688 C CA . GLY A 1 89 ? -11.744 6.862 10.467 1.00 98.62 89 GLY A CA 1
ATOM 689 C C . GLY A 1 89 ? -10.266 7.215 10.585 1.00 98.62 89 GLY A C 1
ATOM 690 O O . GLY A 1 89 ? -9.915 8.143 11.310 1.00 98.62 89 GLY A O 1
ATOM 691 N N . LEU A 1 90 ? -9.404 6.492 9.868 1.00 98.56 90 LEU A N 1
ATOM 692 C CA . LEU A 1 90 ? -7.959 6.728 9.850 1.00 98.56 90 LEU A CA 1
ATOM 693 C C . LEU A 1 90 ? -7.492 7.054 8.429 1.00 98.56 90 LEU A C 1
ATOM 695 O O . LEU A 1 90 ? -7.884 6.374 7.479 1.00 98.56 90 LEU A O 1
ATOM 699 N N . LEU A 1 91 ? -6.619 8.051 8.297 1.00 98.50 91 LEU A N 1
ATOM 700 C CA . LEU A 1 91 ? -5.823 8.272 7.091 1.00 98.50 91 LEU A CA 1
ATOM 701 C C . LEU A 1 91 ? -4.488 7.545 7.258 1.00 98.50 91 LEU A C 1
ATOM 703 O O . LEU A 1 91 ? -3.792 7.767 8.248 1.00 98.50 91 LEU A O 1
ATOM 707 N N . VAL A 1 92 ? -4.129 6.699 6.291 1.00 98.56 92 VAL A N 1
ATOM 708 C CA . VAL A 1 92 ? -2.909 5.883 6.345 1.00 98.56 92 VAL A CA 1
ATOM 709 C C . VAL A 1 92 ? -2.118 6.031 5.049 1.00 98.56 92 VAL A C 1
ATOM 711 O O . VAL A 1 92 ? -2.634 5.749 3.970 1.00 98.56 92 VAL A O 1
ATOM 714 N N . HIS A 1 93 ? -0.847 6.416 5.159 1.00 98.38 93 HIS A N 1
ATOM 715 C CA . HIS A 1 93 ? 0.148 6.281 4.095 1.00 98.38 93 HIS A CA 1
ATOM 716 C C . HIS A 1 93 ? 1.178 5.247 4.544 1.00 98.38 93 HIS A C 1
ATOM 718 O O . HIS A 1 93 ? 1.861 5.449 5.545 1.00 98.38 93 HIS A O 1
ATOM 724 N N . CYS A 1 94 ? 1.308 4.144 3.814 1.00 98.00 94 CYS A N 1
ATOM 725 C CA . CYS A 1 94 ? 2.171 3.031 4.198 1.00 98.00 94 CYS A CA 1
ATOM 726 C C . CYS A 1 94 ? 2.964 2.458 3.016 1.00 98.00 94 CYS A C 1
ATOM 728 O O . CYS A 1 94 ? 2.757 2.824 1.859 1.00 98.00 94 CYS A O 1
ATOM 730 N N . SER A 1 95 ? 3.927 1.587 3.309 1.00 95.75 95 SER A N 1
ATOM 731 C CA . SER A 1 95 ? 4.676 0.821 2.315 1.00 95.75 95 SER A CA 1
ATOM 732 C C . SER A 1 95 ? 3.831 -0.284 1.681 1.00 95.75 95 SER A C 1
ATOM 734 O O . SER A 1 95 ? 2.751 -0.639 2.155 1.00 95.75 95 SER A O 1
ATOM 736 N N . LYS A 1 96 ? 4.368 -0.893 0.616 1.00 92.62 96 LYS A N 1
ATOM 737 C CA . LYS A 1 96 ? 3.834 -2.157 0.098 1.00 92.62 96 LYS A CA 1
ATOM 738 C C . LYS A 1 96 ? 3.819 -3.223 1.199 1.00 92.62 96 LYS A C 1
ATOM 740 O O . LYS A 1 96 ? 4.675 -3.219 2.082 1.00 92.62 96 LYS A O 1
ATOM 745 N N . GLY A 1 97 ? 2.863 -4.144 1.116 1.00 91.62 97 GLY A N 1
ATOM 746 C CA . GLY A 1 97 ? 2.754 -5.277 2.037 1.00 91.62 97 GLY A CA 1
ATOM 747 C C . GLY A 1 97 ? 2.097 -4.970 3.386 1.00 91.62 97 GLY A C 1
ATOM 748 O O . GLY A 1 97 ? 1.875 -5.905 4.148 1.00 91.62 97 GLY A O 1
ATOM 749 N N . THR A 1 98 ? 1.741 -3.715 3.677 1.00 96.06 98 THR A N 1
ATOM 750 C CA . THR A 1 98 ? 0.976 -3.372 4.883 1.00 96.06 98 THR A CA 1
ATOM 751 C C . THR A 1 98 ? -0.467 -3.856 4.774 1.00 96.06 98 THR A C 1
ATOM 753 O O . THR A 1 98 ? -1.198 -3.511 3.844 1.00 96.06 98 THR A O 1
ATOM 756 N N . TYR A 1 99 ? -0.904 -4.618 5.770 1.00 95.38 99 TYR A N 1
ATOM 757 C CA . TYR A 1 99 ? -2.283 -5.051 5.927 1.00 95.38 99 TYR A CA 1
ATOM 758 C C . TYR A 1 99 ? -3.037 -4.060 6.812 1.00 95.38 99 TYR A C 1
ATOM 760 O O . TYR A 1 99 ? -2.873 -4.044 8.031 1.00 95.38 99 TYR A O 1
ATOM 768 N N . ILE A 1 100 ? -3.923 -3.262 6.211 1.00 97.56 100 ILE A N 1
ATOM 769 C CA . ILE A 1 100 ? -4.747 -2.289 6.953 1.00 97.56 100 ILE A CA 1
ATOM 770 C C . ILE A 1 100 ? -5.668 -2.981 7.974 1.00 97.56 100 ILE A C 1
ATOM 772 O O . ILE A 1 100 ? -5.916 -2.443 9.049 1.00 97.56 100 ILE A O 1
ATOM 776 N N . ARG A 1 101 ? -6.112 -4.211 7.681 1.00 96.31 101 ARG A N 1
ATOM 777 C CA . ARG A 1 101 ? -6.872 -5.051 8.621 1.00 96.31 101 ARG A CA 1
ATOM 778 C C . ARG A 1 101 ? -6.070 -5.396 9.880 1.00 96.31 101 ARG A C 1
ATOM 780 O O . ARG A 1 101 ? -6.564 -5.190 10.982 1.00 96.31 101 ARG A O 1
ATOM 787 N N . SER A 1 102 ? -4.823 -5.848 9.719 1.00 95.81 102 SER A N 1
ATOM 788 C CA . SER A 1 102 ? -3.920 -6.091 10.852 1.00 95.81 102 SER A CA 1
ATOM 789 C C . SER A 1 102 ? -3.626 -4.806 11.616 1.00 95.81 102 SER A C 1
ATOM 791 O O . SER A 1 102 ? -3.690 -4.807 12.835 1.00 95.81 102 SER A O 1
ATOM 793 N N . LEU A 1 103 ? -3.387 -3.691 10.916 1.00 97.69 103 LEU A N 1
ATOM 794 C CA . LEU A 1 103 ? -3.136 -2.399 11.557 1.00 97.69 103 LEU A CA 1
ATOM 795 C C . LEU A 1 103 ? -4.307 -1.980 12.462 1.00 97.69 103 LEU A C 1
ATOM 797 O O . LEU A 1 103 ? -4.086 -1.578 13.598 1.00 97.69 103 LEU A O 1
ATOM 801 N N . ALA A 1 104 ? -5.550 -2.127 11.994 1.00 97.94 104 ALA A N 1
ATOM 802 C CA . ALA A 1 104 ? -6.739 -1.836 12.795 1.00 97.94 104 ALA A CA 1
ATOM 803 C C . ALA A 1 104 ? -6.849 -2.737 14.041 1.00 97.94 104 ALA A C 1
ATOM 805 O O . ALA A 1 104 ? -7.141 -2.242 15.130 1.00 97.94 104 ALA A O 1
ATOM 806 N N . ARG A 1 105 ? -6.589 -4.044 13.897 1.00 97.00 105 ARG A N 1
ATOM 807 C CA . ARG A 1 105 ? -6.539 -4.995 15.022 1.00 97.00 105 ARG A CA 1
ATOM 808 C C . ARG A 1 105 ? -5.485 -4.582 16.049 1.00 97.00 105 ARG A C 1
ATOM 810 O O . ARG A 1 105 ? -5.789 -4.499 17.235 1.00 97.00 105 ARG A O 1
ATOM 817 N N . ASP A 1 106 ? -4.267 -4.314 15.591 1.00 97.38 106 ASP A N 1
ATOM 818 C CA . ASP A 1 106 ? -3.117 -4.051 16.457 1.00 97.38 106 ASP A CA 1
ATOM 819 C C . ASP A 1 106 ? -3.279 -2.711 17.203 1.00 97.38 106 ASP A C 1
ATOM 821 O O . ASP A 1 106 ? -3.016 -2.643 18.405 1.00 97.38 106 ASP A O 1
ATOM 825 N N . ILE A 1 107 ? -3.823 -1.679 16.542 1.00 98.38 107 ILE A N 1
ATOM 826 C CA . ILE A 1 107 ? -4.210 -0.412 17.190 1.00 98.38 107 ILE A CA 1
ATOM 827 C C . ILE A 1 107 ? -5.249 -0.663 18.288 1.00 98.38 107 ILE A C 1
ATOM 829 O O . ILE A 1 107 ? -5.099 -0.175 19.406 1.00 98.38 107 ILE A O 1
ATOM 833 N N . ALA A 1 108 ? -6.294 -1.446 18.003 1.00 98.19 108 ALA A N 1
ATOM 834 C CA . ALA A 1 108 ? -7.333 -1.724 18.991 1.00 98.19 108 ALA A CA 1
ATOM 835 C C . ALA A 1 108 ? -6.811 -2.513 20.194 1.00 98.19 108 ALA A C 1
ATOM 837 O O . ALA A 1 108 ? -7.174 -2.195 21.327 1.00 98.19 108 ALA A O 1
ATOM 838 N N . LEU A 1 109 ? -5.927 -3.483 19.956 1.00 97.62 109 LEU A N 1
ATOM 839 C CA . LEU A 1 109 ? -5.223 -4.222 21.000 1.00 97.62 109 LEU A CA 1
ATOM 840 C C . LEU A 1 109 ? -4.422 -3.294 21.916 1.00 97.62 109 LEU A C 1
ATOM 842 O O . LEU A 1 109 ? -4.518 -3.415 23.137 1.00 97.62 109 LEU A O 1
ATOM 846 N N . ALA A 1 110 ? -3.681 -2.341 21.343 1.00 97.88 110 ALA A N 1
ATOM 847 C CA . ALA A 1 110 ? -2.915 -1.361 22.110 1.00 97.88 110 ALA A CA 1
ATOM 848 C C . ALA A 1 110 ? -3.810 -0.449 22.970 1.00 97.88 110 ALA A C 1
ATOM 850 O O . ALA A 1 110 ? -3.407 -0.044 24.058 1.00 97.88 110 ALA A O 1
ATOM 851 N N . CYS A 1 111 ? -5.044 -0.177 22.535 1.00 97.31 111 CYS A N 1
ATOM 852 C CA . CYS A 1 111 ? -6.041 0.540 23.337 1.00 97.31 111 CYS A CA 1
ATOM 853 C C . CYS A 1 111 ? -6.721 -0.323 24.420 1.00 97.31 111 CYS A C 1
ATOM 855 O O . CYS A 1 111 ? -7.606 0.176 25.114 1.00 97.31 111 CYS A O 1
ATOM 857 N N . GLY A 1 112 ? -6.390 -1.614 24.540 1.00 97.38 112 GLY A N 1
ATOM 858 C CA . GLY A 1 112 ? -7.098 -2.547 25.425 1.00 97.38 112 GLY A CA 1
ATOM 859 C C . GLY A 1 112 ? -8.498 -2.935 24.928 1.00 97.38 112 GLY A C 1
ATOM 860 O O . GLY A 1 112 ? -9.341 -3.357 25.719 1.00 97.38 112 GLY A O 1
ATOM 861 N N . SER A 1 113 ? -8.757 -2.785 23.627 1.00 98.31 113 SER A N 1
ATOM 862 C CA . SER A 1 113 ? -10.034 -3.084 22.977 1.00 98.31 113 SER A CA 1
ATOM 863 C C . SER A 1 113 ? -9.884 -4.189 21.916 1.00 98.31 113 SER A C 1
ATOM 865 O O . SER A 1 113 ? -8.891 -4.916 21.855 1.00 98.31 113 SER A O 1
ATOM 867 N N . ARG A 1 114 ? -10.915 -4.340 21.084 1.00 98.31 114 ARG A N 1
ATOM 868 C CA . ARG A 1 114 ? -10.995 -5.228 19.923 1.00 98.31 114 ARG A CA 1
ATOM 869 C C . ARG A 1 114 ? -11.620 -4.472 18.769 1.00 98.31 114 ARG A C 1
ATOM 871 O O . ARG A 1 114 ? -12.490 -3.635 19.004 1.00 98.31 114 ARG A O 1
ATOM 878 N N . ALA A 1 115 ? -11.191 -4.759 17.547 1.00 98.12 115 ALA A N 1
ATOM 879 C CA . ALA A 1 115 ? -11.756 -4.125 16.368 1.00 98.12 115 ALA A CA 1
ATOM 880 C 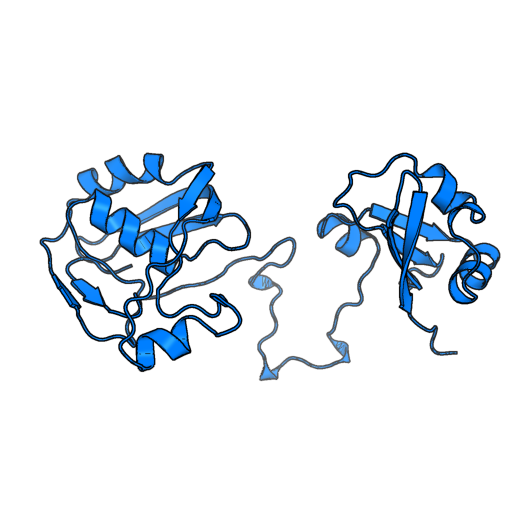C . ALA A 1 115 ? -11.605 -4.977 15.112 1.00 98.12 115 ALA A C 1
ATOM 882 O O . ALA A 1 115 ? -10.780 -5.886 15.040 1.00 98.12 115 ALA A O 1
ATOM 883 N N . HIS A 1 116 ? -12.364 -4.598 14.093 1.00 98.06 116 HIS A N 1
ATOM 884 C CA . HIS A 1 116 ? -12.205 -5.056 12.720 1.00 98.06 116 HIS A CA 1
ATOM 885 C C . HIS A 1 116 ? -12.373 -3.872 11.754 1.00 98.06 116 HIS A C 1
ATOM 887 O O . HIS A 1 116 ? -12.873 -2.788 12.104 1.00 98.06 116 HIS A O 1
ATOM 893 N N . LEU A 1 117 ? -11.906 -4.043 10.520 1.00 97.94 117 LEU A N 1
ATOM 894 C CA . LEU A 1 117 ? -11.985 -3.011 9.494 1.00 97.94 117 LEU A CA 1
ATOM 895 C C . LEU A 1 117 ? -13.342 -3.079 8.792 1.00 97.94 117 LEU A C 1
ATOM 897 O O . LEU A 1 117 ? -13.588 -4.021 8.063 1.00 97.94 117 LEU A O 1
ATOM 901 N N . VAL A 1 118 ? -14.200 -2.074 8.969 1.00 97.56 118 VAL A N 1
ATOM 902 C CA . VAL A 1 118 ? -15.545 -2.050 8.356 1.00 97.56 118 VAL A CA 1
ATOM 903 C C . VAL A 1 118 ? -15.593 -1.489 6.935 1.00 97.56 118 VAL A C 1
ATOM 905 O O . VAL A 1 118 ? -16.492 -1.817 6.173 1.00 97.56 118 VAL A O 1
ATOM 908 N N . ALA A 1 119 ? -14.633 -0.640 6.573 1.00 97.31 119 ALA A N 1
ATOM 909 C CA . ALA A 1 119 ? -14.547 -0.018 5.260 1.00 97.31 119 ALA A CA 1
ATOM 910 C C . ALA A 1 119 ? -13.090 0.328 4.945 1.00 97.31 119 ALA A C 1
ATOM 912 O O . ALA A 1 119 ? -12.318 0.679 5.844 1.00 97.31 119 ALA A O 1
ATOM 913 N N . LEU A 1 120 ? -12.727 0.249 3.665 1.00 97.12 120 LEU A N 1
ATOM 914 C CA . LEU A 1 120 ? -11.411 0.620 3.163 1.00 97.12 120 LEU A CA 1
ATOM 915 C C . LEU A 1 120 ? -11.547 1.280 1.796 1.00 97.12 120 LEU A C 1
ATOM 917 O O . LEU A 1 120 ? -12.134 0.709 0.882 1.00 97.12 120 LEU A O 1
ATOM 921 N N . LYS A 1 121 ? -10.944 2.458 1.644 1.00 97.25 121 LYS A N 1
ATOM 922 C CA . LYS A 1 121 ? -10.840 3.157 0.366 1.00 97.25 121 LYS A CA 1
ATOM 923 C C . LYS A 1 121 ? -9.373 3.464 0.101 1.00 97.25 121 LYS A C 1
ATOM 925 O O . LYS A 1 121 ? -8.774 4.271 0.805 1.00 97.25 121 LYS A O 1
ATOM 930 N N . ARG A 1 122 ? -8.784 2.804 -0.898 1.00 97.56 122 ARG A N 1
ATOM 931 C CA . ARG A 1 122 ? -7.421 3.108 -1.345 1.00 97.56 122 ARG A CA 1
ATOM 932 C C . ARG A 1 122 ? -7.476 4.325 -2.263 1.00 97.56 122 ARG A C 1
ATOM 934 O O . ARG A 1 122 ? -8.054 4.245 -3.339 1.00 97.56 122 ARG A O 1
ATOM 941 N N . THR A 1 123 ? -6.912 5.442 -1.815 1.00 97.25 123 THR A N 1
ATOM 942 C CA . THR A 1 123 ? -6.969 6.727 -2.531 1.00 97.25 123 THR A CA 1
ATOM 943 C C . THR A 1 123 ? -5.822 6.932 -3.515 1.00 97.25 123 THR A C 1
ATOM 945 O O . THR A 1 123 ? -5.950 7.759 -4.409 1.00 97.25 123 THR A O 1
ATOM 948 N N . PHE A 1 124 ? -4.726 6.183 -3.378 1.00 96.38 124 PHE A N 1
ATOM 949 C CA . PHE A 1 124 ? -3.627 6.166 -4.340 1.00 96.38 124 PHE A CA 1
ATOM 950 C C . PHE A 1 124 ? -2.792 4.880 -4.231 1.00 96.38 124 PHE A C 1
ATOM 952 O O . PHE A 1 124 ? -2.892 4.132 -3.251 1.00 96.38 124 PHE A O 1
ATOM 959 N N . SER A 1 125 ? -1.964 4.623 -5.243 1.00 95.12 125 SER A N 1
ATOM 960 C CA . SER A 1 125 ? -0.952 3.564 -5.268 1.00 95.12 125 SER A CA 1
ATOM 961 C C . SER A 1 125 ? 0.224 3.983 -6.149 1.00 95.12 125 SER A C 1
ATOM 963 O O . SER A 1 125 ? 0.102 4.017 -7.371 1.00 95.12 125 SER A O 1
ATOM 965 N N . GLY A 1 126 ? 1.380 4.270 -5.545 1.00 91.56 126 GLY A N 1
ATOM 966 C CA . GLY A 1 126 ? 2.503 4.852 -6.286 1.00 91.56 126 GLY A CA 1
ATOM 967 C C . GLY A 1 126 ? 2.078 6.188 -6.914 1.00 91.56 126 GLY A C 1
ATOM 968 O O . GLY A 1 126 ? 1.530 7.014 -6.184 1.00 91.56 126 GLY A O 1
ATOM 969 N N . PRO A 1 127 ? 2.280 6.398 -8.227 1.00 92.00 127 PRO A N 1
ATOM 970 C CA . PRO A 1 127 ? 1.846 7.616 -8.909 1.00 92.00 127 PRO A CA 1
ATOM 971 C C . PRO A 1 127 ? 0.353 7.633 -9.280 1.00 92.00 127 PRO A C 1
ATOM 973 O O . PRO A 1 127 ? -0.133 8.659 -9.737 1.00 92.00 127 PRO A O 1
ATOM 976 N N . PHE A 1 128 ? -0.377 6.526 -9.116 1.00 93.56 128 PHE A N 1
ATOM 977 C CA . PHE A 1 128 ? -1.774 6.433 -9.544 1.00 93.56 128 PHE A CA 1
ATOM 978 C C . PHE A 1 128 ? -2.719 6.916 -8.448 1.00 93.56 128 PHE A C 1
ATOM 980 O O . PHE A 1 128 ? -2.721 6.351 -7.347 1.00 93.56 128 PHE A O 1
ATOM 987 N N . LEU A 1 129 ? -3.542 7.917 -8.750 1.00 94.94 129 LEU A N 1
ATOM 988 C CA . LEU A 1 129 ? -4.568 8.429 -7.848 1.00 94.94 129 LEU A CA 1
ATOM 989 C C . LEU A 1 129 ? -5.923 7.788 -8.151 1.00 94.94 129 LEU A C 1
ATOM 991 O O . LEU A 1 129 ? -6.196 7.334 -9.259 1.00 94.94 129 LEU A O 1
ATOM 995 N N . LEU A 1 130 ? -6.795 7.752 -7.146 1.00 95.31 130 LEU A N 1
ATOM 996 C CA . LEU A 1 130 ? -8.155 7.246 -7.316 1.00 95.31 130 LEU A CA 1
ATOM 997 C C . LEU A 1 130 ? -9.003 8.132 -8.241 1.00 95.31 130 LEU A C 1
ATOM 999 O O . LEU A 1 130 ? -9.905 7.625 -8.890 1.00 95.31 130 LEU A O 1
ATOM 1003 N N . GLU A 1 131 ? -8.737 9.436 -8.292 1.00 94.44 131 GLU A N 1
ATOM 1004 C CA . GLU A 1 131 ? -9.446 10.367 -9.184 1.00 94.44 131 GLU A CA 1
ATOM 1005 C C . GLU A 1 131 ? -9.186 10.102 -10.672 1.00 94.44 131 GLU A C 1
ATOM 1007 O O . GLU A 1 131 ? -10.038 10.420 -11.496 1.00 94.44 131 GLU A O 1
ATOM 1012 N N . ASP A 1 132 ? -8.067 9.448 -10.994 1.00 90.75 132 ASP A N 1
ATOM 1013 C CA . ASP A 1 132 ? -7.714 9.025 -12.352 1.00 90.75 132 ASP A CA 1
ATOM 1014 C C . ASP A 1 132 ? -8.220 7.609 -12.679 1.00 90.75 132 ASP A C 1
ATOM 1016 O O . ASP A 1 132 ? -8.001 7.096 -13.779 1.00 90.75 132 ASP A O 1
ATOM 1020 N N . ALA A 1 133 ? -8.845 6.927 -11.714 1.00 91.56 133 ALA A N 1
ATOM 1021 C CA . ALA A 1 133 ? -9.283 5.554 -11.894 1.00 91.56 133 ALA 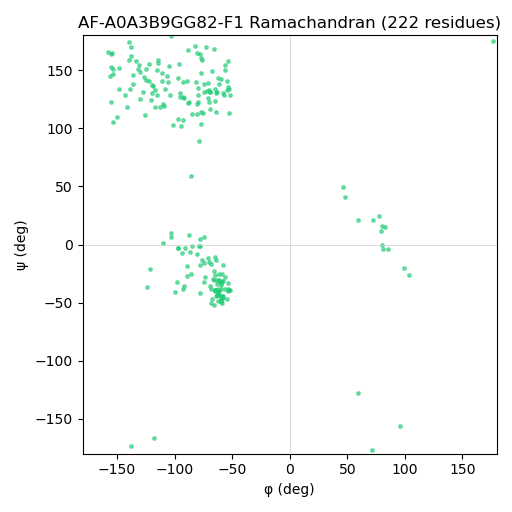A CA 1
ATOM 1022 C C . ALA A 1 133 ? -10.520 5.481 -12.796 1.00 91.56 133 ALA A C 1
ATOM 1024 O O . ALA A 1 133 ? -11.475 6.243 -12.648 1.00 91.56 133 ALA A O 1
ATOM 1025 N N . LEU A 1 134 ? -10.519 4.500 -13.696 1.00 90.44 134 LEU A N 1
ATOM 1026 C CA . LEU A 1 134 ? -11.693 4.137 -14.479 1.00 90.44 134 LEU A CA 1
ATOM 1027 C C . LEU A 1 134 ? -12.510 3.087 -13.730 1.00 90.44 134 LEU A C 1
ATOM 1029 O O . LEU A 1 134 ? -11.956 2.155 -13.140 1.00 90.44 134 LEU A O 1
ATOM 1033 N N . GLU A 1 135 ? -13.832 3.218 -13.801 1.00 90.38 135 GLU A N 1
ATOM 1034 C CA . GLU A 1 135 ? -14.733 2.141 -13.402 1.00 90.38 135 GLU A CA 1
ATOM 1035 C C . GLU A 1 135 ? -14.502 0.914 -14.301 1.00 90.38 135 GLU A C 1
ATOM 1037 O O . GLU A 1 135 ? -14.266 1.086 -15.502 1.00 90.38 135 GLU A O 1
ATOM 1042 N N . PRO A 1 136 ? -14.589 -0.322 -13.771 1.00 87.44 136 PRO A N 1
ATOM 1043 C CA . PRO A 1 136 ? -14.293 -1.532 -14.541 1.00 87.44 136 PRO A CA 1
ATOM 1044 C C . PRO A 1 136 ? -15.075 -1.643 -15.855 1.00 87.44 136 PRO A C 1
ATOM 1046 O O . PRO A 1 136 ? -14.499 -2.003 -16.876 1.00 87.44 136 PRO A O 1
ATOM 1049 N N . ASP A 1 137 ? -16.357 -1.272 -15.846 1.00 90.25 137 ASP A N 1
ATOM 1050 C CA . ASP A 1 137 ? -17.237 -1.357 -17.021 1.00 90.25 137 ASP A CA 1
ATOM 1051 C C . ASP A 1 137 ? -16.983 -0.244 -18.053 1.00 90.25 137 ASP A C 1
ATOM 1053 O O . ASP A 1 137 ? -17.467 -0.320 -19.179 1.00 90.25 137 ASP A O 1
ATOM 1057 N N . ALA A 1 138 ? -16.235 0.798 -17.681 1.00 87.88 138 ALA A N 1
ATOM 1058 C CA . ALA A 1 138 ? -15.842 1.890 -18.570 1.00 87.88 138 ALA A CA 1
ATOM 1059 C C . ALA A 1 138 ? -14.426 1.700 -19.149 1.00 87.88 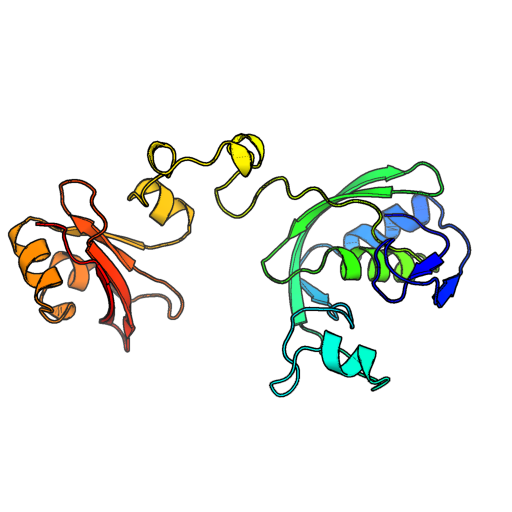138 ALA A C 1
ATOM 1061 O O . ALA A 1 138 ? -13.957 2.538 -19.922 1.00 87.88 138 ALA A O 1
ATOM 1062 N N . ALA A 1 139 ? -13.719 0.637 -18.752 1.00 86.75 139 ALA A N 1
ATOM 1063 C CA . ALA A 1 139 ? -12.350 0.385 -19.170 1.00 86.75 139 ALA A CA 1
ATOM 1064 C C . ALA A 1 139 ? -12.300 -0.174 -20.603 1.00 86.75 139 ALA A C 1
ATOM 1066 O O . ALA A 1 139 ? -12.539 -1.355 -20.837 1.00 86.75 139 ALA A O 1
ATOM 1067 N N . GLU A 1 140 ? -11.921 0.680 -21.554 1.00 88.62 140 GLU A N 1
ATOM 1068 C CA . GLU A 1 140 ? -11.737 0.324 -22.965 1.00 88.62 140 GLU A CA 1
ATOM 1069 C C . GLU A 1 140 ? -10.250 0.365 -23.361 1.00 88.62 140 GLU A C 1
ATOM 1071 O O . GLU A 1 140 ? -9.514 1.227 -22.867 1.00 88.62 140 GLU A O 1
ATOM 1076 N N . PRO A 1 141 ? -9.776 -0.489 -24.294 1.00 85.88 141 PRO A N 1
ATOM 1077 C CA . PRO A 1 141 ? -8.369 -0.523 -24.705 1.00 85.88 141 PRO A CA 1
ATOM 1078 C C . PRO A 1 141 ? -7.804 0.829 -25.155 1.00 85.88 141 PRO A C 1
ATOM 1080 O O . PRO A 1 141 ? -6.636 1.119 -24.917 1.00 85.88 141 PRO A O 1
ATOM 1083 N N . SER A 1 142 ? -8.627 1.680 -25.772 1.00 87.00 142 SER A N 1
ATOM 1084 C CA . SER A 1 142 ? -8.229 3.020 -26.223 1.00 87.00 142 SER A CA 1
ATOM 1085 C C . SER A 1 142 ? -7.942 4.005 -25.087 1.00 87.00 142 SER A C 1
ATOM 1087 O O . SER A 1 142 ? -7.348 5.051 -25.333 1.00 87.00 142 SER A O 1
ATOM 1089 N N . LEU A 1 143 ? -8.394 3.706 -23.868 1.00 85.44 143 LEU A N 1
ATOM 1090 C CA . LEU A 1 143 ? -8.168 4.526 -22.676 1.00 85.44 143 LEU A CA 1
ATOM 1091 C C . LEU A 1 143 ? -6.936 4.070 -21.885 1.00 85.44 143 LEU A C 1
ATOM 1093 O O . LEU A 1 143 ? -6.539 4.734 -20.928 1.00 85.44 143 LEU A O 1
ATOM 1097 N N . LEU A 1 144 ? -6.330 2.940 -22.264 1.00 82.25 144 LEU A N 1
ATOM 1098 C CA . LEU A 1 144 ? -5.145 2.429 -21.593 1.00 82.25 144 LEU A CA 1
ATOM 1099 C C . LEU A 1 144 ? -3.947 3.327 -21.893 1.00 82.25 144 LEU A C 1
ATOM 1101 O O . LEU A 1 144 ? -3.551 3.519 -23.042 1.00 82.25 144 LEU A O 1
ATOM 1105 N N . GLN A 1 145 ? -3.341 3.847 -20.830 1.00 82.31 145 GLN A N 1
ATOM 1106 C CA . GLN A 1 145 ? -2.092 4.584 -20.932 1.00 82.31 145 GLN A CA 1
ATOM 1107 C C . GLN A 1 145 ? -0.941 3.608 -21.186 1.00 82.31 145 GLN A C 1
ATOM 1109 O O . GLN A 1 145 ? -0.782 2.605 -20.487 1.00 82.31 145 GLN A O 1
ATOM 1114 N N . THR A 1 146 ? -0.111 3.913 -22.180 1.00 86.50 146 THR A N 1
ATOM 1115 C CA . THR A 1 146 ? 1.166 3.224 -22.367 1.00 86.50 146 THR A CA 1
ATOM 1116 C C . THR A 1 146 ? 2.185 3.742 -21.365 1.00 86.50 146 THR A C 1
ATOM 1118 O O . THR A 1 146 ? 2.185 4.926 -21.036 1.00 86.50 146 THR A O 1
ATOM 1121 N N . LEU A 1 147 ? 3.099 2.878 -20.923 1.00 90.69 147 LEU A N 1
ATOM 1122 C CA . LEU A 1 147 ? 4.224 3.320 -20.110 1.00 90.69 147 LEU A CA 1
ATOM 1123 C C . LEU A 1 147 ? 5.112 4.256 -20.938 1.00 90.69 147 LEU A C 1
ATOM 1125 O O . LEU A 1 147 ? 5.730 3.813 -21.904 1.00 90.69 147 LEU A O 1
ATOM 1129 N N . ASP A 1 148 ? 5.173 5.524 -20.546 1.00 93.56 148 ASP A N 1
ATOM 1130 C CA . ASP A 1 148 ? 6.101 6.510 -21.090 1.00 93.56 148 ASP A CA 1
ATOM 1131 C C . ASP A 1 148 ? 7.278 6.760 -20.127 1.00 93.56 148 ASP A C 1
ATOM 1133 O O . ASP A 1 148 ? 7.372 6.174 -19.043 1.00 93.56 148 ASP A O 1
ATOM 1137 N N . VAL A 1 149 ? 8.202 7.634 -20.532 1.00 93.81 149 VAL A N 1
ATOM 1138 C CA . VAL A 1 149 ? 9.396 7.981 -19.745 1.00 93.81 149 VAL A CA 1
ATOM 1139 C C . VAL A 1 149 ? 9.027 8.628 -18.404 1.00 93.81 149 VAL A C 1
ATOM 1141 O O . VAL A 1 149 ? 9.668 8.353 -17.387 1.00 93.81 149 VAL A O 1
ATOM 1144 N N . SER A 1 150 ? 7.995 9.474 -18.386 1.00 93.38 150 SER A N 1
ATOM 1145 C CA . SER A 1 150 ? 7.570 10.211 -17.193 1.00 93.38 150 SER A CA 1
ATOM 1146 C C . SER A 1 150 ? 6.982 9.261 -16.153 1.00 93.38 150 SER A C 1
ATOM 1148 O O . SER A 1 150 ? 7.424 9.237 -15.002 1.00 93.38 150 SER A O 1
ATOM 1150 N N . LEU A 1 151 ? 6.048 8.408 -16.576 1.00 93.06 151 LEU A N 1
ATOM 1151 C CA . LEU A 1 151 ? 5.414 7.413 -15.727 1.00 93.06 151 LEU A CA 1
ATOM 1152 C C . LEU A 1 151 ? 6.420 6.361 -15.248 1.00 93.06 151 LEU A C 1
ATOM 1154 O O . LEU A 1 151 ? 6.388 5.984 -14.079 1.00 93.06 151 LEU A O 1
ATOM 1158 N N . ALA A 1 152 ? 7.354 5.924 -16.099 1.00 93.56 152 ALA A N 1
ATOM 1159 C CA . ALA A 1 152 ? 8.426 5.020 -15.681 1.00 93.56 152 ALA A CA 1
ATOM 1160 C C . ALA A 1 152 ? 9.285 5.628 -14.563 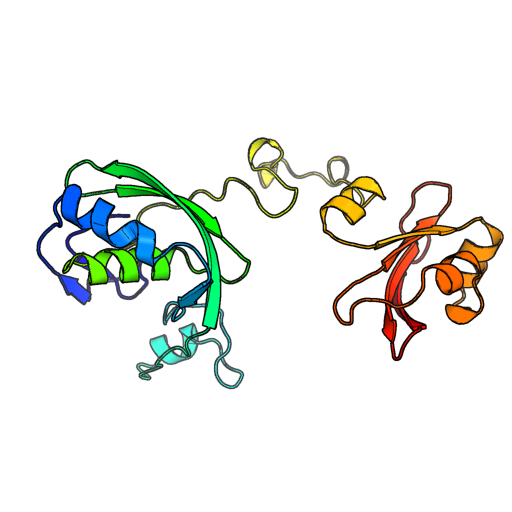1.00 93.56 152 ALA A C 1
ATOM 1162 O O . ALA A 1 152 ? 9.514 4.976 -13.543 1.00 93.56 152 ALA A O 1
ATOM 1163 N N . SER A 1 153 ? 9.687 6.892 -14.709 1.00 91.44 153 SER A N 1
ATOM 1164 C CA . SER A 1 153 ? 10.415 7.622 -13.665 1.00 91.44 153 SER A CA 1
ATOM 1165 C C . SER A 1 153 ? 9.590 7.760 -12.378 1.00 91.44 153 SER A C 1
ATOM 1167 O O . SER A 1 153 ? 10.087 7.487 -11.286 1.00 91.44 153 SER A O 1
ATOM 1169 N N . ALA A 1 154 ? 8.296 8.084 -12.491 1.00 91.00 154 ALA A N 1
ATOM 1170 C CA . ALA A 1 154 ? 7.382 8.188 -11.351 1.00 91.00 154 ALA A CA 1
ATOM 1171 C C . ALA A 1 154 ? 7.154 6.846 -10.623 1.00 91.00 154 ALA A C 1
ATOM 1173 O O . ALA A 1 154 ? 6.880 6.823 -9.422 1.00 91.00 154 ALA A O 1
ATOM 1174 N N . LEU A 1 155 ? 7.310 5.721 -11.327 1.00 90.75 155 LEU A N 1
ATOM 1175 C CA . LEU A 1 155 ? 7.324 4.369 -10.756 1.00 90.75 155 LEU A CA 1
ATOM 1176 C C . LEU A 1 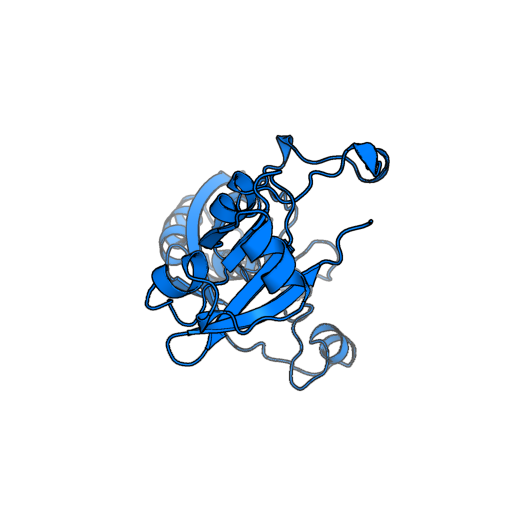155 ? 8.670 3.999 -10.105 1.00 90.75 155 LEU A C 1
ATOM 1178 O O . LEU A 1 155 ? 8.797 2.905 -9.552 1.00 90.75 155 LEU A O 1
ATOM 1182 N N . GLY A 1 156 ? 9.659 4.895 -10.144 1.00 89.25 156 GLY A N 1
ATOM 1183 C CA . GLY A 1 156 ? 10.998 4.689 -9.594 1.00 89.25 156 GLY A CA 1
ATOM 1184 C C . GLY A 1 156 ? 11.945 3.930 -10.525 1.00 89.25 156 GLY A C 1
ATOM 1185 O O . GLY A 1 156 ? 12.978 3.442 -10.067 1.00 89.25 156 GLY A O 1
ATOM 1186 N N . LEU A 1 157 ? 11.610 3.799 -11.812 1.00 90.69 157 LEU A N 1
ATOM 1187 C CA . LEU A 1 157 ? 12.496 3.187 -12.800 1.00 90.69 157 LEU A CA 1
ATOM 1188 C C . LEU A 1 157 ? 13.531 4.207 -13.271 1.00 90.69 157 LEU A C 1
ATOM 1190 O O . LEU A 1 157 ? 13.208 5.362 -13.555 1.00 90.69 157 LEU A O 1
ATOM 1194 N N . GLN A 1 158 ? 14.773 3.758 -13.441 1.00 91.50 158 GLN A N 1
ATOM 1195 C CA . GLN A 1 158 ? 15.714 4.507 -14.266 1.00 91.50 158 GLN A CA 1
ATOM 1196 C C . GLN A 1 158 ? 15.237 4.451 -15.717 1.00 91.50 158 GLN A C 1
ATOM 1198 O O . GLN A 1 158 ? 14.620 3.470 -16.137 1.00 91.50 158 GLN A O 1
ATOM 1203 N N . THR A 1 159 ? 15.516 5.492 -16.496 1.00 93.44 159 THR A N 1
ATOM 1204 C CA . THR A 1 159 ? 15.085 5.565 -17.895 1.00 93.44 159 THR A CA 1
ATOM 1205 C C . THR A 1 159 ? 16.262 5.851 -18.818 1.00 93.44 159 THR A C 1
ATOM 1207 O O . THR A 1 159 ? 17.192 6.569 -18.457 1.00 93.44 159 THR A O 1
ATOM 1210 N N . CYS A 1 160 ? 16.236 5.264 -20.013 1.00 94.75 160 CYS A N 1
ATOM 1211 C CA . CYS A 1 160 ? 17.217 5.507 -21.069 1.00 94.75 160 CYS A CA 1
ATOM 1212 C C . CYS A 1 160 ? 16.498 5.599 -22.412 1.00 94.75 160 CYS A C 1
ATOM 1214 O O . CYS A 1 160 ? 15.656 4.755 -22.715 1.00 94.75 160 CYS A O 1
ATOM 1216 N N . VAL A 1 161 ? 16.834 6.609 -23.212 1.00 96.06 161 VAL A N 1
ATOM 1217 C CA . VAL A 1 161 ? 16.287 6.796 -24.559 1.00 96.06 161 VAL A CA 1
ATOM 1218 C C . VAL A 1 161 ? 17.390 6.519 -25.574 1.00 96.06 161 VAL A C 1
ATOM 1220 O O . VAL A 1 161 ? 18.431 7.174 -25.559 1.00 96.06 161 VAL A O 1
ATOM 1223 N N . LEU A 1 162 ? 17.160 5.550 -26.455 1.00 96.31 162 LEU A N 1
ATOM 1224 C CA . LEU A 1 162 ? 18.095 5.139 -27.497 1.00 96.31 162 LEU A CA 1
ATOM 1225 C C . LEU A 1 162 ? 17.767 5.811 -28.829 1.00 96.31 162 LEU A C 1
ATOM 1227 O O . LEU A 1 162 ? 16.598 5.959 -29.192 1.00 96.31 162 LEU A O 1
ATOM 1231 N N . ASN A 1 163 ? 18.817 6.161 -29.575 1.00 95.75 163 ASN A N 1
ATOM 1232 C CA . ASN A 1 163 ? 18.701 6.483 -30.998 1.00 95.75 163 ASN A CA 1
ATOM 1233 C C . ASN A 1 163 ? 18.277 5.241 -31.808 1.00 95.75 163 ASN A C 1
ATOM 1235 O O . ASN A 1 163 ? 18.327 4.122 -31.302 1.00 95.75 163 ASN A O 1
ATOM 1239 N N . ASP A 1 164 ? 17.894 5.426 -33.071 1.00 94.69 164 ASP A N 1
ATOM 1240 C CA . ASP A 1 164 ? 17.366 4.338 -33.908 1.00 94.69 164 ASP A CA 1
ATOM 1241 C C . ASP A 1 164 ? 18.345 3.168 -34.100 1.00 94.69 164 ASP A C 1
ATOM 1243 O O . ASP A 1 164 ? 17.932 2.006 -34.090 1.00 94.69 164 ASP A O 1
ATOM 1247 N N . ALA A 1 165 ? 19.644 3.450 -34.240 1.00 94.88 165 ALA A N 1
ATOM 1248 C CA . ALA A 1 165 ? 20.662 2.418 -34.430 1.00 94.88 165 ALA A CA 1
ATOM 1249 C C . ALA A 1 165 ? 20.828 1.557 -33.169 1.00 94.88 165 ALA A C 1
ATOM 1251 O O . ALA A 1 165 ? 20.802 0.326 -33.244 1.00 94.88 165 ALA A O 1
ATOM 1252 N N . ASP A 1 166 ? 20.931 2.198 -32.005 1.00 95.88 166 ASP A N 1
ATOM 1253 C CA . ASP A 1 166 ? 21.028 1.520 -30.714 1.00 95.88 166 ASP A CA 1
ATOM 1254 C C . ASP A 1 166 ? 19.718 0.819 -30.342 1.00 95.88 166 ASP A C 1
ATOM 1256 O O . ASP A 1 166 ? 19.751 -0.279 -29.792 1.00 95.88 166 ASP A O 1
ATOM 1260 N N . ALA A 1 167 ? 18.562 1.395 -30.683 1.00 95.62 167 ALA A N 1
ATOM 1261 C CA . ALA A 1 167 ? 17.257 0.770 -30.488 1.00 95.62 167 ALA A CA 1
ATOM 1262 C C . ALA A 1 167 ? 17.120 -0.517 -31.314 1.00 95.62 167 ALA A C 1
ATOM 1264 O O . ALA A 1 167 ? 16.656 -1.538 -30.801 1.00 95.62 167 ALA A O 1
ATOM 1265 N N . HIS A 1 168 ? 17.566 -0.495 -32.575 1.00 93.94 168 HIS A N 1
ATOM 1266 C CA . HIS A 1 168 ? 17.610 -1.690 -33.413 1.00 93.94 168 HIS A CA 1
ATOM 1267 C C . HIS A 1 168 ? 18.583 -2.733 -32.848 1.00 93.94 168 HIS A C 1
ATOM 1269 O O . HIS A 1 168 ? 18.247 -3.914 -32.762 1.00 93.94 168 HIS A O 1
ATOM 1275 N N . ALA A 1 169 ? 19.774 -2.317 -32.414 1.00 94.81 169 ALA A N 1
ATOM 1276 C CA . ALA A 1 169 ? 20.747 -3.219 -31.802 1.00 94.81 169 ALA A CA 1
ATOM 1277 C C . ALA A 1 169 ? 20.226 -3.845 -30.493 1.00 94.81 169 ALA A C 1
ATOM 1279 O O . ALA A 1 169 ? 20.405 -5.044 -30.273 1.00 94.81 169 ALA A O 1
ATOM 1280 N N . PHE A 1 170 ? 19.542 -3.055 -29.661 1.00 95.38 170 PHE A N 1
ATOM 1281 C CA . PHE A 1 170 ? 18.891 -3.500 -28.430 1.00 95.38 170 PHE A CA 1
ATOM 1282 C C . PHE A 1 170 ? 17.828 -4.565 -28.714 1.00 95.38 170 PHE A C 1
ATOM 1284 O O . PHE A 1 170 ? 17.844 -5.635 -28.109 1.00 95.38 170 PHE A O 1
ATOM 1291 N N . ALA A 1 171 ? 16.939 -4.311 -29.680 1.00 93.12 171 ALA A N 1
ATOM 1292 C CA . ALA A 1 171 ? 15.884 -5.252 -30.059 1.00 93.12 171 ALA A CA 1
ATOM 1293 C C . ALA A 1 171 ? 16.437 -6.591 -30.583 1.00 93.12 171 ALA A C 1
ATOM 1295 O O . ALA A 1 171 ? 15.828 -7.635 -30.376 1.00 93.12 171 ALA A O 1
ATOM 1296 N N . ASN A 1 172 ? 17.619 -6.574 -31.206 1.00 92.69 172 ASN A N 1
ATOM 1297 C CA . ASN A 1 172 ? 18.321 -7.773 -31.673 1.00 92.69 172 ASN A CA 1
ATOM 1298 C C . ASN A 1 172 ? 19.226 -8.422 -30.605 1.00 92.69 172 ASN A C 1
ATOM 1300 O O . ASN A 1 172 ? 19.996 -9.332 -30.915 1.00 92.69 172 ASN A O 1
ATOM 1304 N N . GLY A 1 173 ? 19.168 -7.965 -29.350 1.00 92.62 173 GLY A N 1
ATOM 1305 C CA . GLY A 1 173 ? 19.876 -8.590 -28.234 1.00 92.62 173 GLY A CA 1
ATOM 1306 C C . GLY A 1 173 ? 21.372 -8.282 -28.169 1.00 92.62 173 GLY A C 1
ATOM 1307 O O . GLY A 1 173 ? 22.127 -9.059 -27.574 1.00 92.62 173 GLY A O 1
ATOM 1308 N N . LEU A 1 174 ? 21.833 -7.160 -28.741 1.00 95.19 174 LEU A N 1
ATOM 1309 C CA . LEU A 1 174 ? 23.218 -6.720 -28.554 1.00 95.19 174 LEU A CA 1
ATOM 1310 C C . LEU A 1 174 ? 23.516 -6.624 -27.042 1.00 95.19 174 LEU A C 1
ATOM 1312 O O . LEU A 1 174 ? 22.707 -6.050 -26.309 1.00 95.19 174 LEU A O 1
ATOM 1316 N N . PRO A 1 175 ? 24.649 -7.154 -26.540 1.00 94.12 175 PRO A N 1
ATOM 1317 C CA . PRO A 1 175 ? 24.991 -7.039 -25.126 1.00 94.12 175 PRO A CA 1
ATOM 1318 C C . PRO A 1 175 ? 24.926 -5.586 -24.645 1.00 94.12 175 PRO A C 1
ATOM 1320 O O . PRO A 1 175 ? 25.547 -4.717 -25.251 1.00 94.12 175 PRO A O 1
ATOM 1323 N N . LEU A 1 176 ? 24.213 -5.327 -23.544 1.00 93.50 176 LEU A N 1
ATOM 1324 C CA . LEU A 1 176 ? 23.908 -3.964 -23.078 1.00 93.50 176 LEU A CA 1
ATOM 1325 C C . LEU A 1 176 ? 25.154 -3.115 -22.796 1.00 93.50 176 LEU A C 1
ATOM 1327 O O . LEU A 1 176 ? 25.149 -1.917 -23.044 1.00 93.50 176 LEU A O 1
ATOM 1331 N N . ALA A 1 177 ? 26.255 -3.739 -22.370 1.00 91.06 177 ALA A N 1
ATOM 1332 C CA . ALA A 1 177 ? 27.545 -3.069 -22.187 1.00 91.06 177 ALA A CA 1
ATOM 1333 C C . ALA A 1 177 ? 28.161 -2.523 -23.494 1.00 91.06 177 ALA A C 1
ATOM 1335 O O . ALA A 1 177 ? 29.123 -1.762 -23.447 1.00 91.06 177 ALA A O 1
ATOM 1336 N N . ARG A 1 178 ? 27.644 -2.927 -24.663 1.00 93.06 178 ARG A N 1
ATOM 1337 C CA . ARG A 1 178 ? 28.068 -2.440 -25.986 1.00 93.06 178 ARG A CA 1
ATOM 1338 C C . ARG A 1 178 ? 27.170 -1.330 -26.532 1.00 93.06 178 ARG A C 1
ATOM 1340 O O . ARG A 1 178 ? 27.470 -0.815 -27.603 1.00 93.06 178 ARG A O 1
ATOM 1347 N N . ILE A 1 179 ? 26.100 -0.975 -25.824 1.00 94.00 179 ILE A N 1
ATOM 1348 C CA . ILE A 1 179 ? 25.243 0.166 -26.150 1.00 94.00 179 ILE A CA 1
ATOM 1349 C C . ILE A 1 179 ? 25.714 1.328 -25.278 1.00 94.00 179 ILE A C 1
ATOM 1351 O O . ILE A 1 179 ? 25.516 1.301 -24.063 1.00 94.00 179 ILE A O 1
ATOM 1355 N N . ALA A 1 180 ? 26.367 2.326 -25.882 1.00 91.00 180 ALA A N 1
ATOM 1356 C CA . ALA A 1 180 ? 27.062 3.393 -25.152 1.00 91.00 180 ALA A CA 1
ATOM 1357 C C . ALA A 1 180 ? 26.144 4.103 -24.143 1.00 91.00 180 ALA A C 1
ATOM 1359 O O . ALA A 1 180 ? 26.476 4.186 -22.963 1.00 91.00 180 ALA A O 1
ATOM 1360 N N . ALA A 1 181 ? 24.934 4.471 -24.576 1.00 91.06 181 ALA A N 1
ATOM 1361 C CA . ALA A 1 181 ? 23.940 5.140 -23.737 1.00 91.06 181 ALA A CA 1
ATOM 1362 C C . ALA A 1 181 ? 23.522 4.337 -22.489 1.00 91.06 181 ALA A C 1
ATOM 1364 O O . ALA A 1 181 ? 23.093 4.926 -21.502 1.00 91.06 181 ALA A O 1
ATOM 1365 N N . ILE A 1 182 ? 23.639 3.003 -22.514 1.00 91.56 182 ILE A N 1
ATOM 1366 C CA . ILE A 1 182 ? 23.323 2.134 -21.368 1.00 91.56 182 ILE A CA 1
ATOM 1367 C C . ILE A 1 182 ? 24.574 1.872 -20.524 1.00 91.56 182 ILE A C 1
ATOM 1369 O O . ILE A 1 182 ? 24.497 1.843 -19.295 1.00 91.56 182 ILE A O 1
ATOM 1373 N N . ALA A 1 183 ? 25.734 1.706 -21.162 1.00 87.31 183 ALA A N 1
ATOM 1374 C CA . ALA A 1 183 ? 27.010 1.512 -20.476 1.00 87.31 183 ALA A CA 1
ATOM 1375 C C . ALA A 1 183 ? 27.404 2.729 -19.615 1.00 87.31 183 ALA A C 1
ATOM 1377 O O . ALA A 1 183 ? 27.983 2.562 -18.541 1.00 87.31 183 ALA A O 1
ATOM 1378 N N . GLU A 1 184 ? 27.056 3.938 -20.060 1.00 84.88 184 GLU A N 1
ATOM 1379 C CA . GLU A 1 184 ? 27.373 5.201 -19.381 1.00 84.88 184 GLU A CA 1
ATOM 1380 C C . GLU A 1 184 ? 26.524 5.479 -18.130 1.00 84.88 184 GLU A C 1
ATOM 1382 O O . GLU A 1 184 ? 26.934 6.285 -17.296 1.00 84.88 184 GLU A O 1
ATOM 1387 N N . LEU A 1 185 ? 25.392 4.786 -17.934 1.00 80.88 185 LEU A N 1
ATOM 1388 C CA . LEU A 1 185 ? 24.507 4.992 -16.772 1.00 80.88 185 LEU A CA 1
ATOM 1389 C C . LEU A 1 185 ? 25.155 4.618 -15.422 1.00 80.88 185 LEU A C 1
ATOM 1391 O O . LEU A 1 185 ? 24.633 4.984 -14.372 1.00 80.88 185 LEU A O 1
ATOM 1395 N N . GLY A 1 186 ? 26.317 3.955 -15.428 1.00 65.31 186 GLY A N 1
ATOM 1396 C CA . GLY A 1 186 ? 27.120 3.715 -14.227 1.00 65.31 186 GLY A CA 1
ATOM 1397 C C . GLY A 1 186 ? 26.524 2.696 -13.245 1.00 65.31 186 GLY A C 1
ATOM 1398 O O . GLY A 1 186 ? 25.529 2.033 -13.525 1.00 65.31 186 GLY A O 1
ATOM 1399 N N . ARG A 1 187 ? 27.206 2.509 -12.099 1.00 58.88 187 ARG A N 1
ATOM 1400 C CA . ARG A 1 187 ? 26.850 1.528 -11.053 1.00 58.88 187 ARG A CA 1
ATOM 1401 C C . ARG A 1 187 ? 25.397 1.694 -10.612 1.00 58.88 187 ARG A C 1
ATOM 1403 O O . ARG A 1 187 ? 24.960 2.792 -10.295 1.00 58.88 187 ARG A O 1
ATOM 1410 N N . ILE A 1 188 ? 24.710 0.567 -10.526 1.00 60.06 188 ILE A N 1
ATOM 1411 C CA . ILE A 1 188 ? 23.279 0.491 -10.283 1.00 60.06 188 ILE A CA 1
ATOM 1412 C C . ILE A 1 188 ? 23.079 -0.028 -8.867 1.00 60.06 188 ILE A C 1
ATOM 1414 O O . ILE A 1 188 ? 23.719 -1.014 -8.482 1.00 60.06 188 ILE A O 1
ATOM 1418 N N 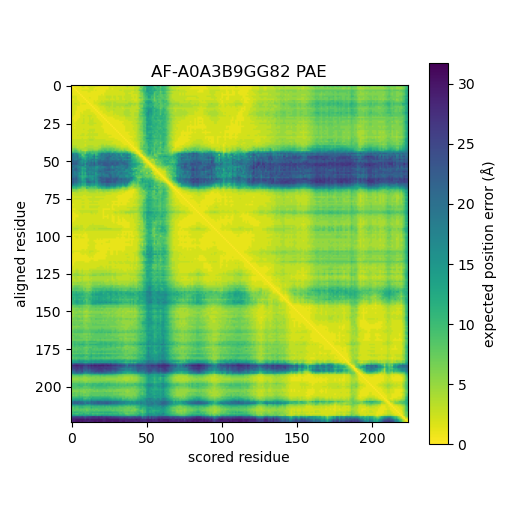. ASP A 1 189 ? 22.191 0.606 -8.109 1.00 60.19 189 ASP A N 1
ATOM 1419 C CA . ASP A 1 189 ? 21.673 0.012 -6.881 1.00 60.19 189 ASP A CA 1
ATOM 1420 C C . ASP A 1 189 ? 21.119 -1.383 -7.209 1.00 60.19 189 ASP A C 1
ATOM 1422 O O . ASP A 1 189 ? 20.446 -1.568 -8.226 1.00 60.19 189 ASP A O 1
ATOM 1426 N N . ALA A 1 190 ? 21.434 -2.380 -6.378 1.00 59.09 190 ALA A N 1
ATOM 1427 C CA . ALA A 1 190 ? 21.190 -3.796 -6.677 1.00 59.09 190 ALA A CA 1
ATOM 1428 C C . ALA A 1 190 ? 19.712 -4.139 -6.967 1.00 59.09 190 ALA A C 1
ATOM 1430 O O . ALA A 1 190 ? 19.442 -5.168 -7.583 1.00 59.09 190 ALA A O 1
ATOM 1431 N N . ASP A 1 191 ? 18.790 -3.255 -6.578 1.00 65.38 191 ASP A N 1
ATOM 1432 C CA . ASP A 1 191 ? 17.342 -3.450 -6.651 1.00 65.38 191 ASP A CA 1
ATOM 1433 C C . ASP A 1 191 ? 16.639 -2.569 -7.709 1.00 65.38 191 ASP A C 1
ATOM 1435 O O . ASP A 1 191 ? 15.413 -2.622 -7.835 1.00 65.38 191 ASP A O 1
ATOM 1439 N N . GLY A 1 192 ? 17.377 -1.743 -8.463 1.00 79.38 192 GLY A N 1
ATOM 1440 C CA . GLY A 1 192 ? 16.805 -0.862 -9.490 1.00 79.38 192 GLY A CA 1
ATOM 1441 C C . GLY A 1 192 ? 16.437 -1.593 -10.788 1.00 79.38 192 GLY A C 1
ATOM 1442 O O . GLY A 1 192 ? 16.960 -2.660 -11.082 1.00 79.38 192 GLY A O 1
ATOM 1443 N N . ALA A 1 193 ? 15.568 -1.009 -11.612 1.00 91.12 193 ALA A N 1
ATOM 1444 C CA . ALA A 1 193 ? 15.309 -1.474 -12.977 1.00 91.12 193 ALA A CA 1
ATOM 1445 C C . ALA A 1 193 ? 15.407 -0.302 -13.963 1.00 91.12 193 ALA A C 1
ATOM 1447 O O . ALA A 1 193 ? 15.111 0.841 -13.610 1.00 91.12 193 ALA A O 1
ATOM 1448 N N . LEU A 1 194 ? 15.835 -0.599 -15.189 1.00 93.31 194 LEU A N 1
ATOM 1449 C CA . LEU A 1 194 ? 15.986 0.363 -16.277 1.00 93.31 194 LEU A CA 1
ATOM 1450 C C . LEU A 1 194 ? 14.920 0.117 -17.336 1.00 93.31 194 LEU A C 1
ATOM 1452 O O . LEU A 1 194 ? 14.901 -0.945 -17.955 1.00 93.31 194 LEU A O 1
ATOM 1456 N N . ALA A 1 195 ? 14.073 1.111 -17.574 1.00 95.31 195 ALA A N 1
ATOM 1457 C CA . ALA A 1 195 ? 13.175 1.146 -18.714 1.00 95.31 195 ALA A CA 1
ATOM 1458 C C . ALA A 1 195 ? 13.876 1.805 -19.909 1.00 95.31 195 ALA A C 1
ATOM 1460 O O . ALA A 1 195 ? 14.339 2.946 -19.834 1.00 95.31 195 ALA A O 1
ATOM 1461 N N . VAL A 1 196 ? 13.974 1.067 -21.012 1.00 96.19 196 VAL A N 1
ATOM 1462 C CA . VAL A 1 196 ? 14.651 1.511 -22.233 1.00 96.19 196 VAL A CA 1
ATOM 1463 C C . VAL A 1 196 ? 13.603 1.889 -23.267 1.00 96.19 196 VAL A C 1
ATOM 1465 O O . VAL A 1 196 ? 12.708 1.098 -23.557 1.00 96.19 196 VAL A O 1
ATOM 1468 N N . PHE A 1 197 ? 13.724 3.082 -23.837 1.00 96.62 197 PHE A N 1
ATOM 1469 C CA . PHE A 1 197 ? 12.784 3.668 -24.785 1.00 96.62 197 PHE A CA 1
ATOM 1470 C C . PHE A 1 197 ? 13.475 4.021 -26.104 1.00 96.62 197 PHE A C 1
ATOM 1472 O O . PHE A 1 197 ? 14.677 4.267 -26.149 1.00 96.62 197 PHE A O 1
ATOM 1479 N N . SER A 1 198 ? 12.707 4.077 -27.186 1.00 95.25 198 SER A N 1
ATOM 1480 C CA . SER A 1 198 ? 13.134 4.690 -28.454 1.00 95.25 198 SER A CA 1
ATOM 1481 C C . SER A 1 198 ? 12.997 6.215 -28.417 1.00 95.25 198 SER A C 1
ATOM 1483 O O . SER A 1 198 ? 12.245 6.746 -27.598 1.00 95.25 198 SER A O 1
ATOM 1485 N N . GLN A 1 199 ? 13.622 6.920 -29.366 1.00 94.12 199 GLN A N 1
ATOM 1486 C CA . GLN A 1 199 ? 13.390 8.358 -29.584 1.00 94.12 199 GLN A CA 1
ATOM 1487 C C . GLN A 1 199 ? 11.915 8.715 -29.834 1.00 94.12 199 GLN A C 1
ATOM 1489 O O . GLN A 1 199 ? 11.487 9.808 -29.478 1.00 94.12 199 GLN A O 1
ATOM 1494 N N . ALA A 1 200 ? 11.122 7.788 -30.380 1.00 91.44 200 ALA A N 1
ATOM 1495 C CA . ALA A 1 200 ? 9.681 7.954 -30.567 1.00 91.44 200 ALA A CA 1
ATOM 1496 C C . ALA A 1 200 ? 8.856 7.753 -29.274 1.00 91.44 200 ALA A C 1
ATOM 1498 O O . ALA A 1 200 ? 7.631 7.723 -29.328 1.00 91.44 200 ALA A O 1
ATOM 1499 N N . GLY A 1 201 ? 9.498 7.557 -28.116 1.00 91.94 201 GLY A N 1
ATOM 1500 C CA . GLY A 1 201 ? 8.828 7.382 -26.822 1.00 91.94 201 GLY A CA 1
ATOM 1501 C C . GLY A 1 201 ? 8.274 5.977 -26.565 1.00 91.94 201 GLY A C 1
ATOM 1502 O O . GLY A 1 201 ? 7.746 5.714 -25.490 1.00 91.94 201 GLY A O 1
ATOM 1503 N N . ARG A 1 202 ? 8.422 5.041 -27.511 1.00 91.88 202 ARG A N 1
ATOM 1504 C CA . ARG A 1 202 ? 8.010 3.639 -27.328 1.00 91.88 202 ARG A CA 1
ATOM 1505 C C . ARG A 1 202 ? 8.943 2.906 -26.363 1.00 91.88 202 ARG A C 1
ATOM 1507 O O . ARG A 1 202 ? 10.157 2.942 -26.569 1.00 91.88 202 ARG A O 1
ATOM 1514 N N . LEU A 1 203 ? 8.380 2.181 -25.394 1.00 95.31 203 LEU A N 1
ATOM 1515 C CA . LEU A 1 203 ? 9.110 1.247 -24.531 1.00 95.31 203 LEU A CA 1
ATOM 1516 C C . LEU A 1 203 ? 9.664 0.071 -25.355 1.00 95.31 203 LEU A C 1
ATOM 1518 O O . LEU A 1 203 ? 8.915 -0.632 -26.027 1.00 95.31 203 LEU A O 1
ATOM 1522 N N . LEU A 1 204 ? 10.977 -0.136 -25.301 1.00 95.75 204 LEU A N 1
ATOM 1523 C CA . LEU A 1 204 ? 11.700 -1.200 -26.007 1.00 95.75 204 LEU A CA 1
ATOM 1524 C C . LEU A 1 204 ? 11.980 -2.407 -25.113 1.00 95.75 204 LEU A C 1
ATOM 1526 O O . LEU A 1 204 ? 12.027 -3.536 -25.590 1.00 95.75 204 LEU A O 1
ATOM 1530 N N . GLY A 1 205 ? 12.188 -2.193 -23.816 1.00 95.81 205 GLY A N 1
ATOM 1531 C CA . GLY A 1 205 ? 12.502 -3.282 -22.899 1.00 95.81 205 GLY A CA 1
ATOM 1532 C C . GLY A 1 205 ? 12.787 -2.816 -21.484 1.00 95.81 205 GLY A C 1
ATOM 1533 O O . GLY A 1 205 ? 12.863 -1.619 -21.204 1.00 95.81 205 GLY A O 1
ATOM 1534 N N . ILE A 1 206 ? 12.972 -3.796 -20.606 1.00 95.19 206 ILE A N 1
ATOM 1535 C CA . ILE A 1 206 ? 13.425 -3.605 -19.233 1.00 95.19 206 ILE A CA 1
ATOM 1536 C C . ILE A 1 206 ? 14.775 -4.302 -19.064 1.00 95.19 206 ILE A C 1
ATOM 1538 O O . ILE A 1 206 ? 14.945 -5.466 -19.445 1.00 95.19 206 ILE A O 1
ATOM 1542 N N . ALA A 1 207 ? 15.726 -3.608 -18.453 1.00 94.00 207 ALA A N 1
ATOM 1543 C CA . ALA A 1 207 ? 16.991 -4.165 -18.003 1.00 94.00 207 ALA A CA 1
ATOM 1544 C C . ALA A 1 207 ? 17.086 -4.126 -16.474 1.00 94.00 207 ALA A C 1
ATOM 1546 O O . ALA A 1 207 ? 16.424 -3.333 -15.805 1.00 94.00 207 ALA A O 1
ATOM 1547 N N . GLN A 1 208 ? 17.915 -5.004 -15.923 1.00 91.94 208 GLN A N 1
ATOM 1548 C CA . GLN A 1 208 ? 18.156 -5.108 -14.486 1.00 91.94 208 GLN A CA 1
ATOM 1549 C C . GLN A 1 208 ? 19.663 -5.139 -14.187 1.00 91.94 208 GLN A C 1
ATOM 1551 O O . GLN A 1 208 ? 20.444 -5.575 -15.047 1.00 91.94 208 GLN A O 1
ATOM 1556 N N . PRO A 1 209 ? 20.077 -4.723 -12.981 1.00 88.75 209 PRO A N 1
ATOM 1557 C CA . PRO A 1 209 ? 21.445 -4.826 -12.518 1.00 88.75 209 PRO A CA 1
ATOM 1558 C C . PRO A 1 209 ? 21.986 -6.251 -12.617 1.00 88.75 209 PRO A C 1
ATOM 1560 O O . PRO A 1 209 ? 21.301 -7.237 -12.337 1.00 88.75 209 PRO A O 1
ATOM 1563 N N . SER A 1 210 ? 23.251 -6.359 -13.005 1.00 85.62 210 SER A N 1
ATOM 1564 C CA . SER A 1 210 ? 23.999 -7.610 -13.036 1.00 85.62 210 SER A CA 1
ATOM 1565 C C . SER A 1 210 ? 25.490 -7.335 -12.876 1.00 85.62 210 SER A C 1
ATOM 1567 O O . SER A 1 210 ? 26.138 -6.872 -13.813 1.00 85.62 210 SER A O 1
ATOM 1569 N N . ALA A 1 211 ? 26.041 -7.627 -11.693 1.00 78.50 211 ALA A N 1
ATOM 1570 C CA . ALA A 1 211 ? 27.480 -7.581 -11.398 1.00 78.50 211 ALA A CA 1
ATOM 1571 C C . ALA A 1 211 ? 28.202 -6.309 -11.909 1.00 78.50 211 ALA A C 1
ATOM 1573 O O . ALA A 1 211 ? 29.231 -6.392 -12.573 1.00 78.50 211 ALA A O 1
ATOM 1574 N N . GLY A 1 212 ? 27.648 -5.123 -11.624 1.00 75.62 212 GLY A N 1
ATOM 1575 C CA . GLY A 1 212 ? 28.224 -3.841 -12.058 1.00 75.62 212 GLY A CA 1
ATOM 1576 C C . GLY A 1 212 ? 27.945 -3.462 -13.519 1.00 75.62 212 GLY A C 1
ATOM 1577 O O . GLY A 1 212 ? 28.555 -2.527 -14.027 1.00 75.62 212 GLY A O 1
ATOM 1578 N N . SER A 1 213 ? 27.030 -4.171 -14.180 1.00 82.62 213 SER A N 1
ATOM 1579 C CA . SER A 1 213 ? 26.536 -3.905 -15.535 1.00 82.62 213 SER A CA 1
ATOM 1580 C C . SER A 1 213 ? 25.015 -4.097 -15.607 1.00 82.62 213 SER A C 1
ATOM 1582 O O . SER A 1 213 ? 24.371 -4.353 -14.587 1.00 82.62 213 SER A O 1
ATOM 1584 N N . TRP A 1 214 ? 24.445 -4.021 -16.810 1.00 89.62 214 TRP A N 1
ATOM 1585 C CA . TRP A 1 214 ? 23.038 -4.309 -17.080 1.00 89.62 214 TRP A CA 1
ATOM 1586 C C . TRP A 1 214 ? 22.874 -5.642 -17.810 1.00 89.62 214 TRP A C 1
ATOM 1588 O O . TRP A 1 214 ? 23.660 -5.978 -18.699 1.00 89.62 214 TRP A O 1
ATOM 1598 N N . ARG A 1 215 ? 21.793 -6.364 -17.510 1.00 91.81 215 ARG A N 1
ATOM 1599 C CA . ARG A 1 215 ? 21.316 -7.494 -18.322 1.00 91.81 215 ARG A CA 1
ATOM 1600 C C . ARG A 1 215 ? 19.864 -7.290 -18.732 1.00 91.81 215 ARG A C 1
ATOM 1602 O O . ARG A 1 215 ? 19.095 -6.682 -17.989 1.00 91.81 215 ARG A O 1
ATOM 1609 N N . TYR A 1 216 ? 19.480 -7.847 -19.876 1.00 94.56 216 TYR A N 1
ATOM 1610 C CA . TYR A 1 216 ? 18.079 -7.884 -20.284 1.00 94.56 216 TYR A CA 1
ATOM 1611 C C . TYR A 1 216 ? 17.243 -8.611 -19.224 1.00 94.56 216 TYR A C 1
ATOM 1613 O O . TYR A 1 216 ? 17.601 -9.699 -18.763 1.00 94.56 216 TYR A O 1
ATOM 1621 N N . ALA A 1 217 ? 16.140 -7.990 -18.823 1.00 94.12 217 ALA A N 1
ATOM 1622 C CA . ALA A 1 217 ? 15.063 -8.653 -18.100 1.00 94.12 217 ALA A CA 1
ATOM 1623 C C . ALA A 1 217 ? 13.928 -9.007 -19.069 1.00 94.12 217 ALA A C 1
ATOM 1625 O O . ALA A 1 217 ? 13.378 -10.101 -18.996 1.00 94.12 217 ALA A O 1
ATOM 1626 N N . MET A 1 218 ? 13.619 -8.096 -19.996 1.00 94.31 218 MET A N 1
ATOM 1627 C CA . MET A 1 218 ? 12.592 -8.267 -21.019 1.00 94.31 218 MET A CA 1
ATOM 1628 C C . MET A 1 218 ? 12.886 -7.360 -22.216 1.00 94.31 218 MET A C 1
ATOM 1630 O O . MET A 1 218 ? 13.357 -6.237 -22.042 1.00 94.31 218 MET A O 1
ATOM 1634 N N . VAL A 1 219 ? 12.569 -7.831 -23.419 1.00 94.00 219 VAL A N 1
ATOM 1635 C CA . VAL A 1 219 ? 12.534 -7.022 -24.643 1.00 94.00 219 VAL A CA 1
ATOM 1636 C C . VAL A 1 219 ? 11.110 -7.094 -25.176 1.00 94.00 219 VAL A C 1
ATOM 1638 O O . VAL A 1 219 ? 10.542 -8.183 -25.252 1.00 94.00 219 VAL A O 1
ATOM 1641 N N . PHE A 1 220 ? 10.523 -5.945 -25.492 1.00 90.00 220 PHE A N 1
ATOM 1642 C CA . PHE A 1 220 ? 9.210 -5.869 -2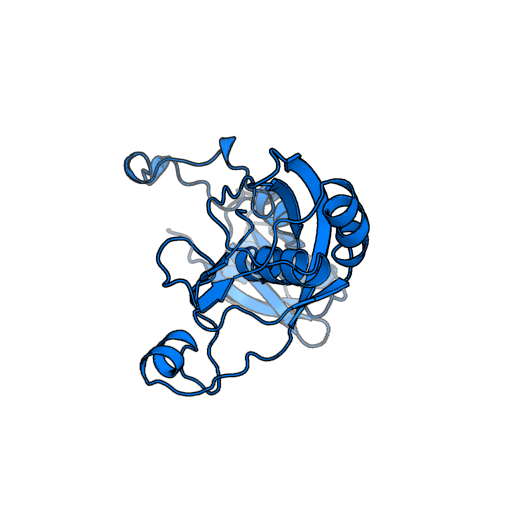6.118 1.00 90.00 220 PHE A CA 1
ATOM 1643 C C . PHE A 1 220 ? 9.403 -5.850 -27.631 1.00 90.00 220 PHE A C 1
ATOM 1645 O O . PHE A 1 220 ? 10.164 -5.036 -28.158 1.00 90.00 220 PHE A O 1
ATOM 1652 N N . GLU A 1 221 ? 8.734 -6.761 -28.335 1.00 71.94 221 GLU A N 1
ATOM 1653 C CA . GLU A 1 221 ? 8.746 -6.746 -29.792 1.00 71.94 221 GLU A CA 1
ATOM 1654 C C . GLU A 1 221 ? 8.093 -5.455 -30.291 1.00 71.94 221 GLU A C 1
ATOM 1656 O O . GLU A 1 221 ? 7.010 -5.061 -29.854 1.00 71.94 221 GLU A O 1
ATOM 1661 N N . GLY A 1 222 ? 8.768 -4.779 -31.219 1.00 58.75 222 GLY A N 1
ATOM 1662 C CA . GLY A 1 222 ? 8.119 -3.739 -31.991 1.00 58.75 222 GLY A CA 1
ATOM 1663 C C . GLY A 1 222 ? 7.111 -4.409 -32.910 1.00 58.75 222 GLY A C 1
ATOM 1664 O O . GLY A 1 222 ? 7.521 -5.167 -33.783 1.00 58.75 222 GLY A O 1
ATOM 1665 N N . SER A 1 223 ? 5.820 -4.128 -32.744 1.00 41.19 223 SER A N 1
ATOM 1666 C CA . SER A 1 223 ? 4.875 -4.327 -33.841 1.00 41.19 223 SER A CA 1
ATOM 1667 C C . SER A 1 223 ? 5.442 -3.587 -35.055 1.00 41.19 223 SER A C 1
ATOM 1669 O O . SER A 1 223 ? 5.642 -2.369 -34.988 1.00 41.19 223 SER A O 1
ATOM 1671 N N . ALA A 1 224 ? 5.831 -4.368 -36.063 1.00 35.62 224 ALA A N 1
ATOM 1672 C CA . ALA A 1 224 ? 6.310 -3.894 -37.353 1.00 35.62 224 ALA A CA 1
ATOM 1673 C C . ALA A 1 224 ? 5.250 -3.037 -38.052 1.00 35.62 224 ALA A C 1
ATOM 1675 O O . ALA A 1 224 ? 4.044 -3.307 -37.839 1.00 35.62 224 ALA A O 1
#

Radius of gyration: 23.34 Å; Cα contacts (8 Å, |Δi|>4): 400; chains: 1; bounding box: 46×38×63 Å

Foldseek 3Di:
DFWFFAFLQLEPVGDTDDGFAFFDPVLLVVCQVVQAFKDWFFDRCCDQDDDPNHGSNVCVVVVHDDRGDIDIKHWHDWDFPDDDRTDTDIDTDIDPPDDVSRVQQVSQVSRRIGHGDHDDDDQADQPGGPVLDDDPVRDDPVSDDDDFPVNCVSNVAAEFEDEPVLLVCVLVPNPQCPRCRQVVVWFDDQPHKYFYHYPVRHTQAIWHDDPGHIDGPTGDDPPD

Mean predicted aligned error: 7.56 Å

pLDDT: mean 88.52, std 13.78, range [35.62, 98.69]

Nearest PDB structures (foldseek):
  1k8w-assembly1_A  TM=8.174E-01  e=8.517E-16  Escherichia coli
  2ab4-assembly1_A  TM=8.335E-01  e=3.331E-15  Thermotoga maritima
  1ze2-assembly1_A  TM=8.289E-01  e=2.740E-14  Thermotoga maritima
  1zl3-assembly1_A  TM=7.753E-01  e=3.130E-15  Escherichia coli
  1r3e-assembly1_A  TM=7.875E-01  e=2.715E-13  Thermotoga maritima

Solvent-accessible surface area (backbone atoms only — not comparable to full-atom values): 13020 Å² total; per-residue (Å²): 56,35,50,32,35,21,25,72,61,22,28,79,89,37,56,81,74,49,71,36,58,62,51,53,70,67,48,48,64,70,48,52,67,82,66,45,42,82,43,78,44,47,57,53,54,69,30,88,54,65,56,96,88,40,44,32,38,64,43,49,76,71,71,48,90,66,80,55,69,70,39,82,31,37,24,80,40,75,45,84,74,44,69,80,69,50,41,39,42,71,49,78,40,65,44,81,90,62,48,67,42,35,51,41,32,52,54,23,47,73,43,67,25,20,18,18,32,74,72,85,81,81,60,59,60,88,79,46,45,48,90,78,57,73,56,79,94,72,66,46,81,89,72,59,80,74,74,36,72,67,58,38,44,61,70,66,29,46,75,46,73,30,54,72,70,54,39,52,38,50,76,72,63,51,62,47,74,76,36,63,83,61,47,69,68,57,79,62,63,84,84,49,40,34,42,34,24,33,79,87,53,48,63,39,30,34,31,31,54,45,98,81,44,60,38,84,73,45,74,50,80,75,85,126

Secondary structure (DSSP, 8-state):
-EESEEETTSSTTSPEEEE-PPPPHHHHHHHGGGGSEEEEEPPPSSSS-EETTEEHHHHHTTT----PPPEEEEEEEEEEEEE-SSBEEEEEEE-TT--HHHHHHHHHHHTT--EE-------EETTEEGGGPPPGGG--GGGPPP--HHHHHHTT-EEEEE-HHHHHHHHTT--GGGSHHHHTT----TT--EEEEETTS-EEEEEEEETTEEEEEEEPPP--

Sequence (224 aa):
MRFGYETDTLDPEGKPVAQAPLPSREALEAVLPSFTGDILQAPPAYSAVHIDGERAYERVRRGEDVTPELRPVCVRRLELQSFDGTEAGLLVHCSKGTYIRSLARDIALACGSRAHLVALKRTFSGPFLLEDALEPDAAEPSLLQTLDVSLASALGLQTCVLNDADAHAFANGLPLARIAAIAELGRIDADGALAVFSQAGRLLGIAQPSAGSWRYAMVFEGSA